Protein AF-A0A537N4F1-F1 (afdb_monomer)

pLDDT: mean 72.11, std 12.98, range [34.91, 91.75]

Radius of gyration: 27.04 Å; Cα contacts (8 Å, |Δi|>4): 114; chains: 1; bounding box: 66×44×73 Å

Nearest PDB structures (foldseek):
  4fzs-assembly1_A  TM=1.568E-01  e=1.699E+00  Homo sapiens

Foldseek 3Di:
DVVQLVVCLLVVVLLSNLVVVVVVLPDADPFDSVVLSVQLSVLSNQQSCLLPDPPHALVSVQCVSSVVSVVVSCVVSVRDQDPVNVVVVVVSRVVSSVVCVVPVNDNPSVVVVVVVVVVVVVVVVVVVVVVVVPPVHDDPVNVVVVVVVVVVVVVVVVSVVVSPVDDDDCNVVVVVLVVVVVVVVVVVVVVVVVVVVVVVVVQVCCCVPVVDHDPVVVVVVVCVPPVVNVVVVVVVVVVVVVVSVVSVPDDPPPPDPDD

Sequence (259 aa):
MLREFQYHGVKGDIGRMVNSSLSLLGPLPPTDVERIRHELEKIYADWIYAVNSRDAEWWEKSSAQAWLRFLEVARQFRIPASGEMIQFFRTSFSYDAIIMRLDKDLDIGAALQVYTRQAAKEARQRVRRGLRERRFGLTDMDYLRLEEFGDLLTQGLFQLQRNIETPIIHFKNIVGKIAYVTSLFLKLGYLAAAALGFGLIADAVASRWLGYEIDWSRNLQWATTFGWLQLAIIATILVIIRRIVIRLSLPDTRLNPER

Secondary structure (DSSP, 8-state):
-HHHHHHHHHTT-HHHHHHHHHHHT-S--SS-HHHHHHHHHHHHHHHHHHHH-SSS-HHHHSHHHHHHHHHHHHHHTTPPPPHHHHHHHHHHHHHHHHHHHH-TT--HHHHHHHHHHHHHHHHHHHHHHHHHHGGGS--HHHHHHHHHHHHHHHHHHHHHHHHHSS--S-HHHHHHHHHHHHHHHHHHHHHHHHHHHHHHHHHHHHHHHH-----HHHHHHHHHH-HHHHHHHHHHHHHHHHHHHHHHH-----PPS--

Solvent-accessible surface area (backbone atoms only — not comparable to full-atom values): 14559 Å² total; per-residue (Å²): 92,74,69,52,27,54,54,25,53,65,70,66,38,46,71,58,23,39,56,31,50,52,63,70,65,49,86,73,72,99,64,69,60,68,61,51,46,55,56,47,38,54,40,49,48,53,35,54,49,26,51,71,38,84,85,44,52,41,68,53,43,18,59,50,56,42,48,54,53,47,51,50,50,29,60,76,70,68,50,80,79,49,70,67,54,54,49,50,48,54,52,53,36,56,53,36,48,52,48,25,68,75,43,62,82,58,59,60,54,60,54,49,51,54,49,52,54,51,54,50,51,52,51,52,48,53,52,52,49,53,56,59,66,42,75,83,44,88,51,75,69,54,55,54,49,51,50,52,47,51,51,51,49,51,52,50,50,51,50,49,51,64,64,59,75,57,90,70,93,54,59,70,60,53,52,52,51,51,53,49,53,54,51,49,51,50,52,51,50,49,51,51,51,48,53,51,50,51,48,53,50,51,41,56,48,36,38,74,74,66,74,43,80,73,60,59,71,61,51,52,50,52,54,69,66,39,60,64,52,54,48,48,52,51,48,50,51,49,50,50,49,48,54,51,49,54,67,68,69,56,81,82,83,72,74,73,87,80,134

Mean predicted aligned error: 17.26 Å

Structure (mmCIF, N/CA/C/O backbone):
data_AF-A0A537N4F1-F1
#
_entry.id   AF-A0A537N4F1-F1
#
loop_
_atom_site.group_PDB
_atom_site.id
_atom_site.type_symbol
_atom_site.label_atom_id
_atom_site.label_alt_id
_atom_site.label_comp_id
_atom_site.label_asym_id
_atom_site.label_entity_id
_atom_site.label_seq_id
_atom_site.pdbx_PDB_ins_code
_atom_site.Cartn_x
_atom_site.Cartn_y
_atom_site.Cartn_z
_atom_site.occupancy
_atom_site.B_iso_or_equiv
_atom_site.auth_seq_id
_atom_site.auth_comp_id
_atom_site.auth_asym_id
_atom_site.auth_atom_id
_atom_site.pdbx_PDB_model_num
ATOM 1 N N . MET A 1 1 ? 0.442 1.530 -2.632 1.00 55.34 1 MET A N 1
ATOM 2 C CA . MET A 1 1 ? 0.488 2.004 -1.236 1.00 55.34 1 MET A CA 1
ATOM 3 C C . MET A 1 1 ? -0.816 1.751 -0.472 1.00 55.34 1 MET A C 1
ATOM 5 O O . MET A 1 1 ? -0.902 0.700 0.144 1.00 55.34 1 MET A O 1
ATOM 9 N N . LEU A 1 2 ? -1.879 2.574 -0.544 1.00 64.50 2 LEU A N 1
ATOM 10 C CA . LEU A 1 2 ? -3.098 2.326 0.271 1.00 64.50 2 LEU A CA 1
ATOM 11 C C . LEU A 1 2 ? -3.783 0.971 -0.015 1.00 64.50 2 LEU A C 1
ATOM 13 O O . LEU A 1 2 ? -4.199 0.263 0.899 1.00 64.50 2 LEU A O 1
ATOM 17 N N . ARG A 1 3 ? -3.848 0.572 -1.291 1.00 67.62 3 ARG A N 1
ATOM 18 C CA . ARG A 1 3 ? -4.369 -0.749 -1.686 1.00 67.62 3 ARG A CA 1
ATOM 19 C C . ARG A 1 3 ? -3.523 -1.910 -1.156 1.00 67.62 3 ARG A C 1
ATOM 21 O O . ARG A 1 3 ? -4.074 -2.966 -0.878 1.00 67.62 3 ARG A O 1
ATOM 28 N N . GLU A 1 4 ? -2.209 -1.726 -1.028 1.00 68.38 4 GLU A N 1
ATOM 29 C CA . GLU A 1 4 ? -1.309 -2.753 -0.480 1.00 68.38 4 GLU A CA 1
ATOM 30 C C . GLU A 1 4 ? -1.512 -2.887 1.026 1.00 68.38 4 GLU A C 1
ATOM 32 O O . GLU A 1 4 ? -1.648 -4.006 1.509 1.00 68.38 4 GLU A O 1
ATOM 37 N N . PHE A 1 5 ? -1.651 -1.767 1.743 1.00 75.00 5 PHE A N 1
ATOM 38 C CA . PHE A 1 5 ? -2.011 -1.766 3.161 1.00 75.00 5 PHE A CA 1
ATOM 39 C C . PHE A 1 5 ? -3.313 -2.543 3.414 1.00 75.00 5 PHE A C 1
ATOM 41 O O . PHE A 1 5 ? -3.335 -3.464 4.226 1.00 75.00 5 PHE A O 1
ATOM 48 N N . GLN A 1 6 ? -4.377 -2.243 2.660 1.00 73.19 6 GLN A N 1
ATOM 49 C CA . GLN A 1 6 ? -5.660 -2.949 2.777 1.00 73.19 6 GLN A CA 1
ATOM 50 C C . GLN A 1 6 ? -5.544 -4.439 2.427 1.00 73.19 6 GLN A C 1
ATOM 52 O O . GLN A 1 6 ? -6.104 -5.290 3.114 1.00 73.19 6 GLN A O 1
ATOM 57 N N . TYR A 1 7 ? -4.802 -4.768 1.368 1.00 76.69 7 TYR A N 1
ATOM 58 C CA . TYR A 1 7 ? -4.594 -6.149 0.940 1.00 76.69 7 TYR A CA 1
ATOM 59 C C . TYR A 1 7 ? -3.841 -6.980 1.986 1.00 76.69 7 TYR A C 1
ATOM 61 O O . TYR A 1 7 ? -4.219 -8.122 2.249 1.00 76.69 7 TYR A O 1
ATOM 69 N N . HIS A 1 8 ? -2.793 -6.416 2.590 1.00 79.25 8 HIS A N 1
ATOM 70 C CA . HIS A 1 8 ? -2.045 -7.072 3.660 1.00 79.25 8 HIS A CA 1
ATOM 71 C C . HIS A 1 8 ? -2.855 -7.154 4.958 1.00 79.25 8 HIS A C 1
ATOM 73 O O . HIS A 1 8 ? -2.783 -8.183 5.624 1.00 79.25 8 HIS A O 1
ATOM 79 N N . GLY A 1 9 ? -3.710 -6.161 5.233 1.00 76.50 9 GLY A N 1
ATOM 80 C CA . GLY A 1 9 ? -4.688 -6.189 6.325 1.00 76.50 9 GLY A CA 1
ATOM 81 C C . GLY A 1 9 ? -5.633 -7.375 6.265 1.00 76.50 9 GLY A C 1
ATOM 82 O O . GLY A 1 9 ? -5.703 -8.150 7.211 1.00 76.50 9 GLY A O 1
ATOM 83 N N . VAL A 1 10 ? -6.277 -7.604 5.119 1.00 75.38 10 VAL A N 1
ATOM 84 C CA . VAL A 1 10 ? -7.176 -8.763 4.947 1.00 75.38 10 VAL A CA 1
ATOM 85 C C . VAL A 1 10 ? -6.445 -10.095 5.106 1.00 75.38 10 VAL A C 1
ATOM 87 O O . VAL A 1 10 ? -7.035 -11.083 5.530 1.00 75.38 10 VAL A O 1
ATOM 90 N N . LYS A 1 11 ? -5.158 -10.146 4.752 1.00 79.62 11 LYS A N 1
ATOM 91 C CA . LYS A 1 11 ? -4.341 -11.356 4.892 1.00 79.62 11 LYS A CA 1
ATOM 92 C C . LYS A 1 11 ? -3.756 -11.554 6.290 1.00 79.62 11 LYS A C 1
ATOM 94 O O . LYS A 1 11 ? -3.151 -12.598 6.514 1.00 79.62 11 LYS A O 1
ATOM 99 N N . GLY A 1 12 ? -3.887 -10.575 7.186 1.00 78.06 12 GLY A N 1
ATOM 100 C CA . GLY A 1 12 ? -3.239 -10.590 8.497 1.00 78.06 12 GLY A CA 1
ATOM 101 C C . GLY A 1 12 ? -1.710 -10.489 8.435 1.00 78.06 12 GLY A C 1
ATOM 102 O O . GLY A 1 12 ? -1.032 -10.874 9.382 1.00 78.06 12 GLY A O 1
ATOM 103 N N . ASP A 1 13 ? -1.141 -9.991 7.331 1.00 83.19 13 ASP A N 1
ATOM 104 C CA . ASP A 1 13 ? 0.310 -9.806 7.191 1.00 83.19 13 ASP A CA 1
ATOM 105 C C . ASP A 1 13 ? 0.725 -8.455 7.789 1.00 83.19 13 ASP A C 1
ATOM 107 O O . ASP A 1 13 ? 0.942 -7.465 7.082 1.00 83.19 13 ASP A O 1
ATOM 111 N N . ILE A 1 14 ? 0.788 -8.422 9.121 1.00 83.50 14 ILE A N 1
ATOM 112 C CA . ILE A 1 14 ? 1.014 -7.210 9.916 1.00 83.50 14 ILE A CA 1
ATOM 113 C C . ILE A 1 14 ? 2.346 -6.546 9.540 1.00 83.50 14 ILE A C 1
ATOM 115 O O . ILE A 1 14 ? 2.391 -5.338 9.313 1.00 83.50 14 ILE A O 1
ATOM 119 N N . GLY A 1 15 ? 3.424 -7.318 9.372 1.00 77.19 15 GLY A N 1
ATOM 120 C CA . GLY A 1 15 ? 4.736 -6.772 9.013 1.00 77.19 15 GLY A CA 1
ATOM 121 C C . GLY A 1 15 ? 4.721 -6.017 7.679 1.00 77.19 15 GLY A C 1
ATOM 122 O O . GLY A 1 15 ? 5.288 -4.926 7.559 1.00 77.19 15 GLY A O 1
ATOM 123 N N . ARG A 1 16 ? 4.020 -6.544 6.665 1.00 78.19 16 ARG A N 1
ATOM 124 C CA . ARG A 1 16 ? 3.867 -5.838 5.381 1.00 78.19 16 ARG A CA 1
ATOM 125 C C . ARG A 1 16 ? 2.900 -4.663 5.454 1.00 78.19 16 ARG A C 1
ATOM 127 O O . ARG A 1 16 ? 3.099 -3.697 4.712 1.00 78.19 16 ARG A O 1
ATOM 134 N N . MET A 1 17 ? 1.906 -4.697 6.341 1.00 79.50 17 MET A N 1
ATOM 135 C CA . MET A 1 17 ? 1.072 -3.524 6.618 1.00 79.50 17 MET A CA 1
ATOM 136 C C . MET A 1 17 ? 1.902 -2.382 7.193 1.00 79.50 17 MET A C 1
ATOM 138 O O . MET A 1 17 ? 1.798 -1.272 6.679 1.00 79.50 17 MET A O 1
ATOM 142 N N . VAL A 1 18 ? 2.763 -2.656 8.180 1.00 81.94 18 VAL A N 1
ATOM 143 C CA . VAL A 1 18 ? 3.629 -1.636 8.790 1.00 81.94 18 VAL A CA 1
ATOM 144 C C . VAL A 1 18 ? 4.582 -1.034 7.761 1.00 81.94 18 VAL A C 1
ATOM 146 O O . VAL A 1 18 ? 4.717 0.181 7.660 1.00 81.94 18 VAL A O 1
ATOM 149 N N . ASN A 1 19 ? 5.215 -1.860 6.930 1.00 76.06 19 ASN A N 1
ATOM 150 C CA . ASN A 1 19 ? 6.093 -1.339 5.879 1.00 76.06 19 ASN A CA 1
ATOM 151 C C . ASN A 1 19 ? 5.319 -0.471 4.869 1.00 76.06 19 ASN A C 1
ATOM 153 O O . ASN A 1 19 ? 5.806 0.574 4.437 1.00 76.06 19 ASN A O 1
ATOM 157 N N . SER A 1 20 ? 4.087 -0.870 4.535 1.00 75.56 20 SER A N 1
ATOM 158 C CA . SER A 1 20 ? 3.210 -0.094 3.652 1.00 75.56 20 SER A CA 1
ATOM 159 C C . SER A 1 20 ? 2.764 1.219 4.303 1.00 75.56 20 SER A C 1
ATOM 161 O O . SER A 1 20 ? 2.718 2.244 3.627 1.00 75.56 20 SER A O 1
ATOM 163 N N . SER A 1 21 ? 2.472 1.233 5.604 1.00 74.56 21 SER A N 1
ATOM 164 C CA . SER A 1 21 ? 2.082 2.449 6.319 1.00 74.56 21 SER A CA 1
ATOM 165 C C . SER A 1 21 ? 3.252 3.409 6.495 1.00 74.56 21 SER A C 1
ATOM 167 O O . SER A 1 21 ? 3.075 4.600 6.279 1.00 74.56 21 SER A O 1
ATOM 169 N N . LEU A 1 22 ? 4.461 2.919 6.786 1.00 73.56 22 LEU A N 1
ATOM 170 C CA . LEU A 1 22 ? 5.663 3.758 6.839 1.00 73.56 22 LEU A CA 1
ATOM 171 C C . LEU A 1 22 ? 5.935 4.428 5.486 1.00 73.56 22 LEU A C 1
ATOM 173 O O . LEU A 1 22 ? 6.296 5.598 5.451 1.00 73.56 22 LEU A O 1
ATOM 177 N N . SER A 1 23 ? 5.672 3.732 4.373 1.00 68.69 23 SER A N 1
ATOM 178 C CA . SER A 1 23 ? 5.768 4.339 3.037 1.00 68.69 23 SER A CA 1
ATOM 179 C C . SER A 1 23 ? 4.716 5.432 2.779 1.00 68.69 23 SER A C 1
ATOM 181 O O . SER A 1 23 ? 4.981 6.359 2.018 1.00 68.69 23 SER A O 1
ATOM 183 N N . LEU A 1 24 ? 3.548 5.364 3.438 1.00 66.00 24 LEU A N 1
ATOM 184 C CA . LEU A 1 24 ? 2.495 6.387 3.348 1.00 66.00 24 LEU A CA 1
ATOM 185 C C . LEU A 1 24 ? 2.832 7.663 4.131 1.00 66.00 24 LEU A C 1
ATOM 187 O O . LEU A 1 24 ? 2.324 8.725 3.784 1.00 66.00 24 LEU A O 1
ATOM 191 N N . LEU A 1 25 ? 3.681 7.578 5.160 1.00 65.50 25 LEU A N 1
ATOM 192 C CA . LEU A 1 25 ? 4.086 8.731 5.979 1.00 65.50 25 LEU A CA 1
ATOM 193 C C . LEU A 1 25 ? 5.093 9.650 5.281 1.00 65.50 25 LEU A C 1
ATOM 195 O O . LEU A 1 25 ? 5.443 10.700 5.817 1.00 65.50 25 LEU A O 1
ATOM 199 N N . GLY A 1 26 ? 5.536 9.280 4.078 1.00 62.53 26 GLY A N 1
ATOM 200 C CA . GLY A 1 26 ? 6.573 10.008 3.368 1.00 62.53 26 GLY A CA 1
ATOM 201 C C . GLY A 1 26 ? 7.933 9.879 4.065 1.00 62.53 26 GLY A C 1
ATOM 202 O O . GLY A 1 26 ? 8.162 8.939 4.829 1.00 62.53 26 GLY A O 1
ATOM 203 N N . PRO A 1 27 ? 8.884 10.779 3.772 1.00 63.00 27 PRO A N 1
ATOM 204 C CA . PRO A 1 27 ? 10.212 10.717 4.359 1.00 63.00 27 PRO A CA 1
ATOM 205 C C . PRO A 1 27 ? 10.146 10.980 5.865 1.00 63.00 27 PRO A C 1
ATOM 207 O O . PRO A 1 27 ? 9.816 12.078 6.312 1.00 63.00 27 PRO A O 1
ATOM 210 N N . LEU A 1 28 ? 10.463 9.949 6.645 1.00 64.88 28 LEU A N 1
ATOM 211 C CA . LEU A 1 28 ? 10.530 10.052 8.096 1.00 64.88 28 LEU A CA 1
ATOM 212 C C . LEU A 1 28 ? 11.718 10.942 8.496 1.00 64.88 28 LEU A C 1
ATOM 214 O O . LEU A 1 28 ? 12.783 10.848 7.876 1.00 64.88 28 LEU A O 1
ATOM 218 N N . PRO A 1 29 ? 11.576 11.784 9.536 1.00 64.50 29 PRO A N 1
ATOM 219 C CA . PRO A 1 29 ? 12.722 12.472 10.117 1.00 64.50 29 PRO A CA 1
ATOM 220 C C . PRO A 1 29 ? 13.772 11.446 10.584 1.00 64.50 29 PRO A C 1
ATOM 222 O O . PRO A 1 29 ? 13.416 10.297 10.859 1.00 64.50 29 PRO A O 1
ATOM 225 N N . PRO A 1 30 ? 15.061 11.825 10.698 1.00 62.75 30 PRO A N 1
ATOM 226 C CA . PRO A 1 30 ? 16.097 10.947 11.238 1.00 62.75 30 PRO A CA 1
ATOM 227 C C . PRO A 1 30 ? 15.722 10.560 12.673 1.00 62.75 30 PRO A C 1
ATOM 229 O O . PRO A 1 30 ? 15.840 11.339 13.615 1.00 62.75 30 PRO A O 1
ATOM 232 N N . THR A 1 31 ? 15.139 9.379 12.820 1.00 69.81 31 THR A N 1
ATOM 233 C CA . THR A 1 31 ? 14.496 8.872 14.033 1.00 69.81 31 THR A CA 1
ATOM 234 C C . THR A 1 31 ? 14.581 7.351 13.996 1.00 69.81 31 THR A C 1
ATOM 236 O O . THR A 1 31 ? 14.819 6.760 12.943 1.00 69.81 31 THR A O 1
ATOM 239 N N . ASP A 1 32 ? 14.430 6.706 15.148 1.00 76.88 32 ASP A N 1
ATOM 240 C CA . ASP A 1 32 ? 14.462 5.252 15.266 1.00 76.88 32 ASP A CA 1
ATOM 241 C C . ASP A 1 32 ? 13.252 4.607 14.559 1.00 76.88 32 ASP A C 1
ATOM 243 O O . ASP A 1 32 ? 12.185 4.404 15.143 1.00 76.88 32 ASP A O 1
ATOM 247 N N . VAL A 1 33 ? 13.425 4.318 13.265 1.00 77.44 33 VAL A N 1
ATOM 248 C CA . VAL A 1 33 ? 12.413 3.691 12.402 1.00 77.44 33 VAL A CA 1
ATOM 249 C C . VAL A 1 33 ? 12.021 2.314 12.928 1.00 77.44 33 VAL A C 1
ATOM 251 O O . VAL A 1 33 ? 10.865 1.921 12.796 1.00 77.44 33 VAL A O 1
ATOM 254 N N . GLU A 1 34 ? 12.952 1.591 13.548 1.00 78.38 34 GLU A N 1
ATOM 255 C CA . GLU A 1 34 ? 12.699 0.254 14.079 1.00 78.38 34 GLU A CA 1
ATOM 256 C C . GLU A 1 34 ? 11.758 0.317 15.282 1.00 78.38 34 GLU A C 1
ATOM 258 O O . GLU A 1 34 ? 10.789 -0.438 15.373 1.00 78.38 34 GLU A O 1
ATOM 263 N N . ARG A 1 35 ? 11.969 1.297 16.161 1.00 80.75 35 ARG A N 1
ATOM 264 C CA . ARG A 1 35 ? 11.062 1.539 17.281 1.00 80.75 35 ARG A CA 1
ATOM 265 C C . ARG A 1 35 ? 9.672 1.977 16.820 1.00 80.75 35 ARG A C 1
ATOM 267 O O . ARG A 1 35 ? 8.684 1.490 17.361 1.00 80.75 35 ARG A O 1
ATOM 274 N N . ILE A 1 36 ? 9.579 2.840 15.804 1.00 83.25 36 ILE A N 1
ATOM 275 C CA . ILE A 1 36 ? 8.286 3.210 15.199 1.00 83.25 36 ILE A CA 1
ATOM 276 C C . ILE A 1 36 ? 7.604 1.965 14.624 1.00 83.25 36 ILE A C 1
ATOM 278 O O . ILE A 1 36 ? 6.419 1.746 14.866 1.00 83.25 36 ILE A O 1
ATOM 282 N N . ARG A 1 37 ? 8.350 1.128 13.892 1.00 83.56 37 ARG A N 1
ATOM 283 C CA . ARG A 1 37 ? 7.844 -0.115 13.300 1.00 83.56 37 ARG A CA 1
ATOM 284 C C . ARG A 1 37 ? 7.233 -1.023 14.361 1.00 83.56 37 ARG A C 1
ATOM 286 O O . ARG A 1 37 ? 6.121 -1.501 14.168 1.00 83.56 37 ARG A O 1
ATOM 293 N N . HIS A 1 38 ? 7.927 -1.206 15.480 1.00 87.31 38 HIS A N 1
ATOM 294 C CA . HIS A 1 38 ? 7.463 -2.049 16.575 1.00 87.31 38 HIS A CA 1
ATOM 295 C C . HIS A 1 38 ? 6.187 -1.512 17.246 1.00 87.31 38 HIS A C 1
ATOM 297 O O . HIS A 1 38 ? 5.285 -2.283 17.568 1.00 87.31 38 HIS A O 1
ATOM 303 N N . GLU A 1 39 ? 6.064 -0.194 17.427 1.00 88.62 39 GLU A N 1
ATOM 304 C CA . GLU A 1 39 ? 4.833 0.397 17.968 1.00 88.62 39 GLU A CA 1
ATOM 305 C C . GLU A 1 39 ? 3.655 0.280 16.989 1.00 88.62 39 GLU A C 1
ATOM 307 O O . GLU A 1 39 ? 2.543 -0.063 17.393 1.00 88.62 39 GLU A O 1
ATOM 312 N N . LEU A 1 40 ? 3.893 0.479 15.689 1.00 87.31 40 LEU A N 1
ATOM 313 C CA . LEU A 1 40 ? 2.870 0.280 14.657 1.00 87.31 40 LEU A CA 1
ATOM 314 C C . LEU A 1 40 ? 2.435 -1.184 14.536 1.00 87.31 40 LEU A C 1
ATOM 316 O O . LEU A 1 40 ? 1.257 -1.455 14.312 1.00 87.31 40 LEU A O 1
ATOM 320 N N . GLU A 1 41 ? 3.362 -2.125 14.704 1.00 90.25 41 GLU A N 1
ATOM 321 C CA . GLU A 1 41 ? 3.072 -3.557 14.684 1.00 90.25 41 GLU A CA 1
ATOM 322 C C . GLU A 1 41 ? 2.075 -3.939 15.780 1.00 90.25 41 GLU A C 1
ATOM 324 O O . GLU A 1 41 ? 1.089 -4.608 15.483 1.00 90.25 41 GLU A O 1
ATOM 329 N N . LYS A 1 42 ? 2.258 -3.436 17.009 1.00 91.75 42 LYS A N 1
ATOM 330 C CA . LYS A 1 42 ? 1.299 -3.641 18.111 1.00 91.75 42 LYS A CA 1
ATOM 331 C C . LYS A 1 42 ? -0.083 -3.099 17.758 1.00 91.75 42 LYS A C 1
ATOM 333 O O . LYS A 1 42 ? -1.082 -3.786 17.930 1.00 91.75 42 LYS A O 1
ATOM 338 N N . ILE A 1 43 ? -0.137 -1.875 17.231 1.00 90.88 43 ILE A N 1
ATOM 339 C CA . ILE A 1 43 ? -1.396 -1.214 16.869 1.00 90.88 43 ILE A CA 1
ATOM 340 C C . ILE A 1 43 ? -2.158 -2.028 15.819 1.00 90.88 43 ILE A C 1
ATOM 342 O O . ILE A 1 43 ? -3.355 -2.272 15.972 1.00 90.88 43 ILE A O 1
ATOM 346 N N . TYR A 1 44 ? -1.479 -2.451 14.751 1.00 88.81 44 TYR A N 1
ATOM 347 C CA . TYR A 1 44 ? -2.120 -3.211 13.681 1.00 88.81 44 TYR A CA 1
ATOM 348 C C . TYR A 1 44 ? -2.433 -4.650 14.084 1.00 88.81 44 TYR A C 1
ATOM 350 O O . TYR A 1 44 ? -3.457 -5.165 13.645 1.00 88.81 44 TYR A O 1
ATOM 358 N N . ALA A 1 45 ? -1.615 -5.284 14.927 1.00 89.62 45 ALA A N 1
ATOM 359 C CA . ALA A 1 45 ? -1.919 -6.599 15.483 1.00 89.62 45 ALA A CA 1
ATOM 360 C C . ALA A 1 45 ? -3.225 -6.570 16.286 1.00 89.62 45 ALA A C 1
ATOM 362 O O . ALA A 1 45 ? -4.133 -7.351 16.003 1.00 89.62 45 ALA A O 1
ATOM 363 N N . ASP A 1 46 ? -3.345 -5.617 17.213 1.00 90.31 46 ASP A N 1
ATOM 364 C CA . ASP A 1 46 ? -4.536 -5.455 18.049 1.00 90.31 46 ASP A CA 1
ATOM 365 C C . ASP A 1 46 ? -5.772 -5.145 17.196 1.00 90.31 46 ASP A C 1
ATOM 367 O O . ASP A 1 46 ? -6.838 -5.725 17.396 1.00 90.31 46 ASP A O 1
ATOM 371 N N . TRP A 1 47 ? -5.625 -4.276 16.191 1.00 87.94 47 TRP A N 1
ATOM 372 C CA . TRP A 1 47 ? -6.723 -3.925 15.293 1.00 87.94 47 TRP A CA 1
ATOM 373 C C . TRP A 1 47 ? -7.194 -5.108 14.439 1.00 87.94 47 TRP A C 1
ATOM 375 O O . TRP A 1 47 ? -8.392 -5.375 14.364 1.00 87.94 47 TRP A O 1
ATOM 385 N N . ILE A 1 48 ? -6.273 -5.854 13.821 1.00 87.88 48 ILE A N 1
ATOM 386 C CA . ILE A 1 48 ? -6.618 -7.041 13.026 1.00 87.88 48 ILE A CA 1
ATOM 387 C C . ILE A 1 48 ? -7.252 -8.119 13.906 1.00 87.88 48 ILE A C 1
ATOM 389 O O . ILE A 1 48 ? -8.187 -8.793 13.468 1.00 87.88 48 ILE A O 1
ATOM 393 N N . TYR A 1 49 ? -6.783 -8.278 15.143 1.00 89.06 49 TYR A N 1
ATOM 394 C CA . TYR A 1 49 ? -7.399 -9.197 16.091 1.00 89.06 49 TYR A CA 1
ATOM 395 C C . TYR A 1 49 ? -8.834 -8.774 16.436 1.00 89.06 49 TYR A C 1
ATOM 397 O O . TYR A 1 49 ? -9.749 -9.592 16.342 1.00 89.06 49 TYR A O 1
ATOM 405 N N . ALA A 1 50 ? -9.054 -7.494 16.750 1.00 88.69 50 ALA A N 1
ATOM 406 C CA . ALA A 1 50 ? -10.376 -6.963 17.076 1.00 88.69 50 ALA A CA 1
ATOM 407 C C . ALA A 1 50 ? -11.363 -7.109 15.907 1.00 88.69 50 ALA A C 1
ATOM 409 O O . ALA A 1 50 ? -12.461 -7.627 16.093 1.00 88.69 50 ALA A O 1
ATOM 410 N N . VAL A 1 51 ? -10.953 -6.739 14.689 1.00 84.25 51 VAL A N 1
ATOM 411 C CA . VAL A 1 51 ? -11.787 -6.838 13.477 1.00 84.25 51 VAL A CA 1
ATOM 412 C C . VAL A 1 51 ? -12.245 -8.273 13.198 1.00 84.25 51 VAL A C 1
ATOM 414 O O . VAL A 1 51 ? -13.373 -8.476 12.756 1.00 84.25 51 VAL A O 1
ATOM 417 N N . ASN A 1 52 ? -11.395 -9.268 13.465 1.00 85.00 52 ASN A N 1
ATOM 418 C CA . ASN A 1 52 ? -11.719 -10.679 13.232 1.00 85.00 52 ASN A CA 1
ATOM 419 C C . ASN A 1 52 ? -12.437 -11.352 14.413 1.00 85.00 52 ASN A C 1
ATOM 421 O O . ASN A 1 52 ? -12.999 -12.437 14.252 1.00 85.00 52 ASN A O 1
ATOM 425 N N . SER A 1 53 ? -12.417 -10.745 15.600 1.00 86.62 53 SER A N 1
ATOM 426 C CA . SER A 1 53 ? -13.086 -11.279 16.783 1.00 86.62 53 SER A CA 1
ATOM 427 C C . SER A 1 53 ? -14.597 -11.073 16.690 1.00 86.62 53 SER A C 1
ATOM 429 O O . SER A 1 53 ? -15.069 -9.988 16.364 1.00 86.62 53 SER A O 1
ATOM 431 N N . ARG A 1 54 ? -15.394 -12.098 17.008 1.00 83.69 54 ARG A N 1
ATOM 432 C CA . ARG A 1 54 ? -16.860 -11.954 17.108 1.00 83.69 54 ARG A CA 1
ATOM 433 C C . ARG A 1 54 ? -17.291 -11.263 18.398 1.00 83.69 54 ARG A C 1
ATOM 435 O O . ARG A 1 54 ? -18.306 -10.580 18.403 1.00 83.69 54 ARG A O 1
ATOM 442 N N . ASP A 1 55 ? -16.484 -11.402 19.443 1.00 88.56 55 ASP A N 1
ATOM 443 C CA . ASP A 1 55 ? -16.786 -10.893 20.780 1.00 88.56 55 ASP A CA 1
ATOM 444 C C . ASP A 1 55 ? -16.301 -9.452 20.987 1.00 88.56 55 ASP A C 1
ATOM 446 O O . ASP A 1 55 ? -16.634 -8.834 21.994 1.00 88.56 55 ASP A O 1
ATOM 450 N N . ALA A 1 56 ? -15.513 -8.913 20.049 1.00 87.69 56 ALA A N 1
ATOM 451 C CA . ALA A 1 56 ? -15.048 -7.533 20.114 1.00 87.69 56 ALA A CA 1
ATOM 452 C C . ALA A 1 56 ? -16.203 -6.547 19.914 1.00 87.69 56 ALA A C 1
ATOM 454 O O . ALA A 1 56 ? -17.075 -6.727 19.055 1.00 87.69 56 ALA A O 1
ATOM 455 N N . GLU A 1 57 ? -16.166 -5.466 20.682 1.00 89.81 57 GLU A N 1
ATOM 456 C CA . GLU A 1 57 ? -17.172 -4.416 20.603 1.00 89.81 57 GLU A 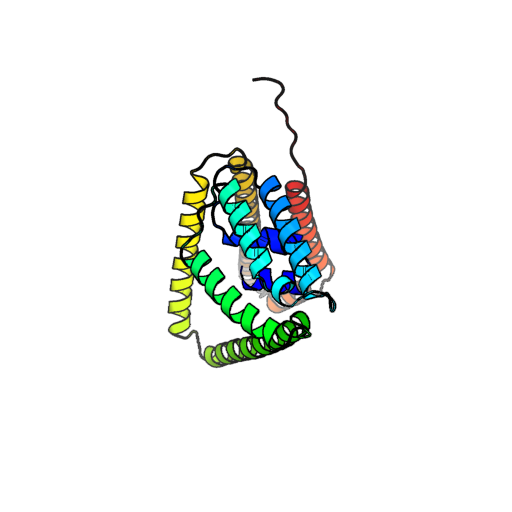CA 1
ATOM 457 C C . GLU A 1 57 ? -17.009 -3.580 19.327 1.00 89.81 57 GLU A C 1
ATOM 459 O O . GLU A 1 57 ? -15.922 -3.459 18.754 1.00 89.81 57 GLU A O 1
ATOM 464 N N . TRP A 1 58 ? -18.097 -2.963 18.859 1.00 86.50 58 TRP A N 1
ATOM 465 C CA . TRP A 1 58 ? -18.104 -2.264 17.564 1.00 86.50 58 TRP A CA 1
ATOM 466 C C . TRP A 1 58 ? -17.053 -1.141 17.474 1.00 86.50 58 TRP A C 1
ATOM 468 O O . TRP A 1 58 ? -16.508 -0.883 16.399 1.00 86.50 58 TRP A O 1
ATOM 478 N N . TRP A 1 59 ? -16.734 -0.482 18.596 1.00 85.56 59 TRP A N 1
ATOM 479 C CA . TRP A 1 59 ? -15.712 0.571 18.656 1.00 85.56 59 TRP A CA 1
ATOM 480 C C . TRP A 1 59 ? -14.279 0.027 18.634 1.00 85.56 59 TRP A C 1
ATOM 482 O O . TRP A 1 59 ? -13.364 0.763 18.271 1.00 85.56 59 TRP A O 1
ATOM 492 N N . GLU A 1 60 ? -14.071 -1.236 19.014 1.00 86.75 60 GLU A N 1
ATOM 493 C CA . GLU A 1 60 ? -12.770 -1.916 18.951 1.00 86.75 60 GLU A CA 1
ATOM 494 C C . GLU A 1 60 ? -12.476 -2.395 17.528 1.00 86.75 60 GLU A C 1
ATOM 496 O O . GLU A 1 60 ? -11.331 -2.367 17.082 1.00 86.75 60 GLU A O 1
ATOM 501 N N . LYS A 1 61 ? -13.528 -2.777 16.793 1.00 87.00 61 LYS A N 1
ATOM 502 C CA . LYS A 1 61 ? -13.455 -3.139 15.370 1.00 87.00 61 LYS A CA 1
ATOM 503 C C . LYS A 1 61 ? -13.236 -1.936 14.451 1.00 87.00 61 LYS A C 1
ATOM 505 O O . LYS A 1 61 ? -12.655 -2.072 13.373 1.00 87.00 61 LYS A O 1
ATOM 510 N N . SER A 1 62 ? -13.696 -0.752 14.855 1.00 86.06 62 SER A N 1
ATOM 511 C CA . SER A 1 62 ? -13.443 0.491 14.117 1.00 86.06 62 SER A CA 1
ATOM 512 C C . SER A 1 62 ? -11.943 0.810 14.073 1.00 86.06 62 SER A C 1
ATOM 514 O O . SER A 1 62 ? -11.201 0.577 15.028 1.00 86.06 62 SER A O 1
ATOM 516 N N . SER A 1 63 ? -11.479 1.415 12.974 1.00 84.25 63 SER A N 1
ATOM 517 C CA . SER A 1 63 ? -10.101 1.906 12.874 1.00 84.25 63 SER A CA 1
ATOM 518 C C . SER A 1 63 ? -9.820 3.090 13.807 1.00 84.25 63 SER A C 1
ATOM 520 O O . SER A 1 63 ? -8.662 3.478 13.948 1.00 84.25 63 SER A O 1
ATOM 522 N N . ALA A 1 64 ? -10.834 3.636 14.495 1.00 82.94 64 ALA A N 1
ATOM 523 C CA . ALA A 1 64 ? -10.702 4.715 15.476 1.00 82.94 64 ALA A CA 1
ATOM 524 C C . ALA A 1 64 ? -9.570 4.471 16.480 1.00 82.94 64 ALA A C 1
ATOM 526 O O . ALA A 1 64 ? -8.696 5.319 16.654 1.00 82.94 64 ALA A O 1
ATOM 527 N N . GLN A 1 65 ? -9.574 3.295 17.112 1.00 84.12 65 GLN A N 1
ATOM 528 C CA . GLN A 1 65 ? -8.589 2.921 18.127 1.00 84.12 65 GLN A CA 1
ATOM 529 C C . GLN A 1 65 ? -7.185 2.826 17.527 1.00 84.12 65 GLN A C 1
ATOM 531 O O . GLN A 1 65 ? -6.222 3.351 18.091 1.00 84.12 65 GLN A O 1
ATOM 536 N N . ALA A 1 66 ? -7.076 2.219 16.342 1.00 86.06 66 ALA A N 1
ATOM 537 C CA . ALA A 1 66 ? -5.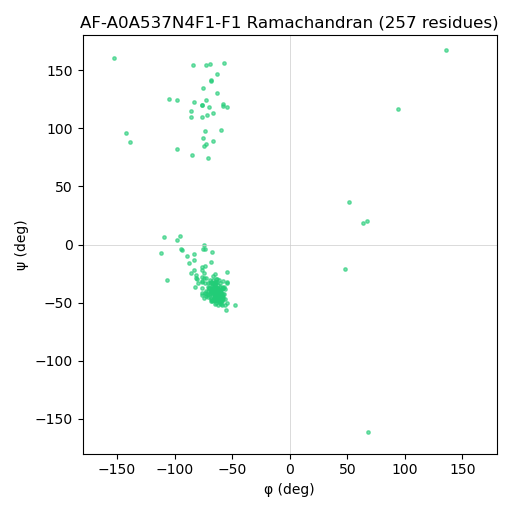811 2.115 15.628 1.00 86.06 66 ALA A CA 1
ATOM 538 C C . ALA A 1 66 ? -5.244 3.502 15.291 1.00 86.06 66 ALA A C 1
ATOM 540 O O . ALA A 1 66 ? -4.052 3.755 15.461 1.00 86.06 66 ALA A O 1
ATOM 541 N N . TRP A 1 67 ? -6.103 4.429 14.873 1.00 83.88 67 TRP A N 1
ATOM 542 C CA . TRP A 1 67 ? -5.702 5.784 14.523 1.00 83.88 67 TRP A CA 1
ATOM 543 C C . TRP A 1 67 ? -5.342 6.660 15.715 1.00 83.88 67 TRP A C 1
ATOM 545 O O . TRP A 1 67 ? -4.377 7.414 15.630 1.00 83.88 67 TRP A O 1
ATOM 555 N N . LEU A 1 68 ? -6.076 6.573 16.824 1.00 86.19 68 LEU A N 1
ATOM 556 C CA . LEU A 1 68 ? -5.738 7.318 18.039 1.00 86.19 68 LEU A CA 1
ATOM 557 C C . LEU A 1 68 ? -4.342 6.931 18.532 1.00 86.19 68 LEU A C 1
ATOM 559 O O . LEU A 1 68 ? -3.495 7.801 18.735 1.00 86.19 68 LEU A O 1
ATOM 563 N N . ARG A 1 69 ? -4.061 5.626 18.596 1.00 88.81 69 ARG A N 1
ATOM 564 C CA . ARG A 1 69 ? -2.732 5.112 18.954 1.00 88.81 69 ARG A CA 1
ATOM 565 C C . ARG A 1 69 ? -1.676 5.485 17.917 1.00 88.81 69 ARG A C 1
ATOM 567 O O . ARG A 1 69 ? -0.553 5.831 18.273 1.00 88.81 69 ARG A O 1
ATOM 574 N N . PHE A 1 70 ? -2.031 5.488 16.633 1.00 84.94 70 PHE A N 1
ATOM 575 C CA . PHE A 1 70 ? -1.143 5.977 15.582 1.00 84.94 70 PHE A CA 1
ATOM 576 C C . PHE A 1 70 ? -0.756 7.449 15.809 1.00 84.94 70 PHE A C 1
ATOM 578 O O . PHE A 1 70 ? 0.416 7.801 15.690 1.00 84.94 70 PHE A O 1
ATOM 585 N N . LEU A 1 71 ? -1.712 8.316 16.159 1.00 83.69 71 LEU A N 1
ATOM 586 C CA . LEU A 1 71 ? -1.452 9.732 16.437 1.00 83.69 71 LEU A CA 1
ATOM 587 C C . LEU A 1 71 ? -0.595 9.927 17.694 1.00 83.69 71 LEU A C 1
ATOM 589 O O . LEU A 1 71 ? 0.223 10.846 17.736 1.00 83.69 71 LEU A O 1
ATOM 593 N N . GLU A 1 72 ? -0.728 9.059 18.698 1.00 87.81 72 GLU A N 1
ATOM 594 C CA . GLU A 1 72 ? 0.156 9.050 19.869 1.00 87.81 72 GLU A CA 1
ATOM 595 C C . GLU A 1 72 ? 1.601 8.725 19.488 1.00 87.81 72 GLU A C 1
ATOM 597 O O . GLU A 1 72 ? 2.512 9.453 19.893 1.00 87.81 72 GLU A O 1
ATOM 602 N N . VAL A 1 73 ? 1.803 7.701 18.652 1.00 86.81 73 VAL A N 1
ATOM 603 C CA . VAL A 1 73 ? 3.115 7.352 18.086 1.00 86.81 73 VAL A CA 1
ATOM 604 C C . VAL A 1 73 ? 3.646 8.517 17.250 1.00 86.81 73 VAL A C 1
ATOM 606 O O . VAL A 1 73 ? 4.764 8.980 17.468 1.00 86.81 73 VAL A O 1
ATOM 609 N N . ALA A 1 74 ? 2.835 9.077 16.352 1.00 84.06 74 ALA A N 1
ATOM 610 C CA . ALA A 1 74 ? 3.230 10.225 15.541 1.00 84.06 74 ALA A CA 1
ATOM 611 C C . ALA A 1 74 ? 3.665 11.414 16.413 1.00 84.06 74 ALA A C 1
ATOM 613 O O . ALA A 1 74 ? 4.705 12.019 16.157 1.00 84.06 74 ALA A O 1
ATOM 614 N N . ARG A 1 75 ? 2.943 11.701 17.503 1.00 84.50 75 ARG A N 1
ATOM 615 C CA . ARG A 1 75 ? 3.313 12.740 18.473 1.00 84.50 75 ARG A CA 1
ATOM 616 C C . ARG A 1 75 ? 4.619 12.412 19.202 1.00 84.50 75 ARG A C 1
ATOM 618 O O . ARG A 1 75 ? 5.466 13.293 19.334 1.00 84.50 75 ARG A O 1
ATOM 625 N N . GLN A 1 76 ? 4.799 11.171 19.659 1.00 86.56 76 GLN A N 1
ATOM 626 C CA . GLN A 1 76 ? 6.003 10.718 20.366 1.00 86.56 76 GLN A CA 1
ATOM 627 C C . GLN A 1 76 ? 7.262 10.867 19.505 1.00 86.56 76 GLN A C 1
ATOM 629 O O . GLN A 1 76 ? 8.297 11.322 19.991 1.00 86.56 76 GLN A O 1
ATOM 634 N N . PHE A 1 77 ? 7.156 10.525 18.222 1.00 83.94 77 PHE A N 1
ATOM 635 C CA . PHE A 1 77 ? 8.257 10.576 17.263 1.00 83.94 77 PHE A CA 1
ATOM 636 C C . PHE A 1 77 ? 8.300 11.877 16.449 1.00 83.94 77 PHE A C 1
ATOM 638 O O . PHE A 1 77 ? 9.105 11.997 15.530 1.00 83.94 77 PHE A O 1
ATOM 645 N N . ARG A 1 78 ? 7.461 12.868 16.794 1.00 81.31 78 ARG A N 1
ATOM 646 C CA . ARG A 1 78 ? 7.354 14.171 16.111 1.00 81.31 78 ARG A CA 1
ATOM 647 C C . ARG A 1 78 ? 7.164 14.042 14.592 1.00 81.31 78 ARG A C 1
ATOM 649 O O . ARG A 1 78 ? 7.685 14.849 13.826 1.00 81.31 78 ARG A O 1
ATOM 656 N N . ILE A 1 79 ? 6.414 13.029 14.164 1.00 79.31 79 ILE A N 1
ATOM 657 C CA . ILE A 1 79 ? 6.062 12.809 12.763 1.00 79.31 79 ILE A CA 1
ATOM 658 C C . ILE A 1 79 ? 4.968 13.821 12.393 1.00 79.31 79 ILE A C 1
ATOM 660 O O . ILE A 1 79 ? 3.899 13.809 13.013 1.00 79.31 79 ILE A O 1
ATOM 664 N N . PRO A 1 80 ? 5.197 14.705 11.408 1.00 70.19 80 PRO A N 1
ATOM 665 C CA . PRO A 1 80 ? 4.176 15.643 10.967 1.00 70.19 80 PRO A CA 1
ATOM 666 C C . PRO A 1 80 ? 3.057 14.891 10.236 1.00 70.19 80 PRO A C 1
ATOM 668 O O . PRO A 1 80 ? 3.283 14.276 9.197 1.00 70.19 80 PRO A O 1
ATOM 671 N N . ALA A 1 81 ? 1.834 14.952 10.766 1.00 70.06 81 ALA A N 1
ATOM 672 C CA . ALA A 1 81 ? 0.657 14.450 10.066 1.00 70.06 81 ALA A CA 1
ATOM 673 C C . ALA A 1 81 ? 0.258 15.444 8.965 1.00 70.06 81 ALA A C 1
ATOM 675 O O . ALA A 1 81 ? -0.041 16.606 9.248 1.00 70.06 81 ALA A O 1
ATOM 676 N N . SER A 1 82 ? 0.257 15.004 7.706 1.00 73.12 82 SER A N 1
ATOM 677 C CA . SER A 1 82 ? -0.189 15.842 6.590 1.00 73.12 82 SER A CA 1
ATOM 678 C C . SER A 1 82 ? -1.704 16.091 6.652 1.00 73.12 82 SER A C 1
ATOM 680 O O . SER A 1 82 ? -2.463 15.290 7.201 1.00 73.12 82 SER A O 1
ATOM 682 N N . GLY A 1 83 ? -2.176 17.191 6.054 1.00 74.69 83 GLY A N 1
ATOM 683 C CA . GLY A 1 83 ? -3.615 17.476 5.965 1.00 74.69 83 GLY A CA 1
ATOM 684 C C . GLY A 1 83 ? -4.395 16.369 5.244 1.00 74.69 83 GLY A C 1
ATOM 685 O O . GLY A 1 83 ? -5.483 15.996 5.678 1.00 74.69 83 GLY A O 1
ATOM 686 N N . GLU A 1 84 ? -3.798 15.776 4.208 1.00 72.81 84 GLU A N 1
ATOM 687 C CA . GLU A 1 84 ? -4.346 14.618 3.492 1.00 72.81 84 GLU A CA 1
ATOM 688 C C . GLU A 1 84 ? -4.511 13.404 4.409 1.00 72.81 84 GLU A C 1
ATOM 690 O O . GLU A 1 84 ? -5.534 12.721 4.362 1.00 72.81 84 GLU A O 1
ATOM 695 N N . MET A 1 85 ? -3.539 13.159 5.292 1.00 71.62 85 MET A N 1
ATOM 696 C CA . MET A 1 85 ? -3.606 12.077 6.267 1.00 71.62 85 MET A CA 1
ATOM 697 C C . MET A 1 85 ? -4.732 12.299 7.281 1.00 71.62 85 MET A C 1
ATOM 699 O O . MET A 1 85 ? -5.480 11.370 7.581 1.00 71.62 85 MET A O 1
ATOM 703 N N . ILE A 1 86 ? -4.895 13.529 7.774 1.00 79.19 86 ILE A N 1
ATOM 704 C CA . ILE A 1 86 ? -5.981 13.888 8.698 1.00 79.19 86 ILE A CA 1
ATOM 705 C C . ILE A 1 86 ? -7.345 13.749 8.010 1.00 79.19 86 ILE A C 1
ATOM 707 O O . ILE A 1 86 ? -8.298 13.247 8.609 1.00 79.19 86 ILE A O 1
ATOM 711 N N . GLN A 1 87 ? -7.452 14.163 6.746 1.00 81.12 87 GLN A N 1
ATOM 712 C CA . GLN A 1 87 ? -8.675 14.000 5.965 1.00 81.12 87 GLN A CA 1
ATOM 713 C C . GLN A 1 87 ? -8.999 12.518 5.762 1.00 81.12 87 GLN A C 1
ATOM 715 O O . GLN A 1 87 ? -10.125 12.097 6.028 1.00 81.12 87 GLN A O 1
ATOM 720 N N . PHE A 1 88 ? -8.006 11.720 5.367 1.00 78.62 88 PHE A N 1
ATOM 721 C CA . PHE A 1 88 ? -8.140 10.276 5.216 1.00 78.62 88 PHE A CA 1
ATOM 722 C C . PHE A 1 88 ? -8.580 9.603 6.523 1.00 78.62 88 PHE A C 1
ATOM 724 O O . PHE A 1 88 ? -9.518 8.802 6.518 1.00 78.62 88 PHE A O 1
ATOM 731 N N . PHE A 1 89 ? -7.968 9.981 7.648 1.00 79.50 89 PHE A N 1
ATOM 732 C CA . PHE A 1 89 ? -8.361 9.544 8.986 1.00 79.50 89 PHE A CA 1
ATOM 733 C C . PHE A 1 89 ? -9.832 9.857 9.258 1.00 79.50 89 PHE A C 1
ATOM 735 O O . PHE A 1 89 ? -10.624 8.956 9.520 1.00 79.50 89 PHE A O 1
ATOM 742 N N . ARG A 1 90 ? -10.223 11.128 9.130 1.00 79.25 90 ARG A N 1
ATOM 743 C CA . ARG A 1 90 ? -11.589 11.565 9.422 1.00 79.25 90 ARG A CA 1
ATOM 744 C C . ARG A 1 90 ? -12.607 10.807 8.578 1.00 79.25 90 ARG A C 1
ATOM 746 O O . ARG A 1 90 ? -13.655 10.416 9.086 1.00 79.25 90 ARG A O 1
ATOM 753 N N . THR A 1 91 ? -12.317 10.618 7.294 1.00 84.88 91 THR A N 1
ATOM 754 C CA . THR A 1 91 ? -13.212 9.920 6.370 1.00 84.88 91 THR A CA 1
ATOM 755 C C . THR A 1 91 ? -13.308 8.428 6.698 1.00 84.88 91 THR A C 1
ATOM 757 O O . THR A 1 91 ? -14.417 7.919 6.826 1.00 84.88 91 THR A O 1
ATOM 760 N N . SER A 1 92 ? -12.178 7.738 6.889 1.00 81.75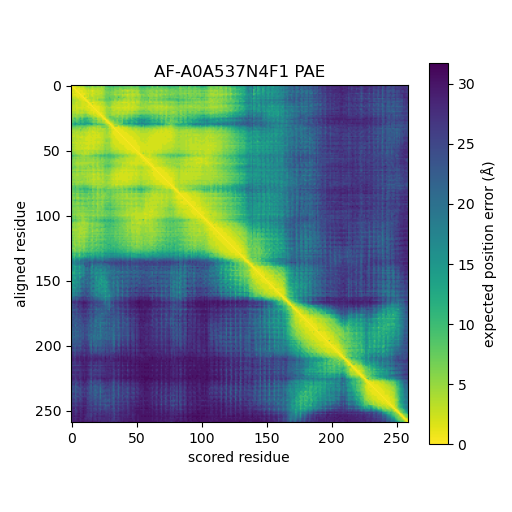 92 SER A N 1
ATOM 761 C CA . SER A 1 92 ? -12.162 6.302 7.215 1.00 81.75 92 SER A CA 1
ATOM 762 C C . SER A 1 92 ? -12.851 5.998 8.546 1.00 81.75 92 SER A C 1
ATOM 764 O O . SER A 1 92 ? -13.726 5.137 8.573 1.00 81.75 92 SER A O 1
ATOM 766 N N . PHE A 1 93 ? -12.560 6.782 9.587 1.00 83.62 93 PHE A N 1
ATOM 767 C CA . PHE A 1 93 ? -13.236 6.705 10.882 1.00 83.62 93 PHE A CA 1
ATOM 768 C C . PHE A 1 93 ? -14.749 6.938 10.774 1.00 83.62 93 PHE A C 1
ATOM 770 O O . PHE A 1 93 ? -15.548 6.200 11.338 1.00 83.62 93 PHE A O 1
ATOM 777 N N . SER A 1 94 ? -15.176 7.974 10.046 1.00 85.12 94 SER A N 1
ATOM 778 C CA . SER A 1 94 ? -16.607 8.298 9.977 1.00 85.12 94 SER A CA 1
ATOM 779 C C . SER A 1 94 ? -17.403 7.176 9.313 1.00 85.12 94 SER A C 1
ATOM 781 O O . SER A 1 94 ? -18.479 6.820 9.788 1.00 85.12 94 SER A O 1
ATOM 783 N N . TYR A 1 95 ? -16.880 6.604 8.224 1.00 86.06 95 TYR A N 1
ATOM 784 C CA . TYR A 1 95 ? -17.559 5.508 7.541 1.00 86.06 95 TYR A CA 1
ATOM 785 C C . TYR A 1 95 ? -17.491 4.205 8.335 1.00 86.06 95 TYR A C 1
ATOM 787 O O . TYR A 1 95 ? -18.512 3.532 8.456 1.00 86.06 95 TYR A O 1
ATOM 795 N N . ASP A 1 96 ? -16.335 3.848 8.899 1.00 85.94 96 ASP A N 1
ATOM 796 C CA . ASP A 1 96 ? -16.214 2.587 9.628 1.00 85.94 96 ASP A CA 1
ATOM 797 C C . ASP A 1 96 ? -17.031 2.569 10.922 1.00 85.94 96 ASP A C 1
ATOM 799 O O . ASP A 1 96 ? -17.653 1.554 11.216 1.00 85.94 96 ASP A O 1
ATOM 803 N N . ALA A 1 97 ? -17.135 3.692 11.635 1.00 85.25 97 ALA A N 1
ATOM 804 C CA . ALA A 1 97 ? -17.897 3.775 12.870 1.00 85.25 97 ALA A CA 1
ATOM 805 C C . ALA A 1 97 ? -19.391 3.590 12.595 1.00 85.25 97 ALA A C 1
ATOM 807 O O . ALA A 1 97 ? -20.083 2.929 13.366 1.00 85.25 97 ALA A O 1
ATOM 808 N N . ILE A 1 98 ? -19.889 4.129 11.476 1.00 88.94 98 ILE A N 1
ATOM 809 C CA . ILE A 1 98 ? -21.271 3.912 11.036 1.00 88.94 98 ILE A CA 1
ATOM 810 C C . ILE A 1 98 ? -21.477 2.443 10.653 1.00 88.94 98 ILE A C 1
ATOM 812 O O . ILE A 1 98 ? -22.440 1.835 11.111 1.00 88.94 98 ILE A O 1
ATOM 816 N N . ILE A 1 99 ? -20.575 1.862 9.854 1.00 88.38 99 ILE A N 1
ATOM 817 C CA . ILE A 1 99 ? -20.695 0.472 9.387 1.00 88.38 99 ILE A CA 1
ATOM 818 C C . ILE A 1 99 ? -20.666 -0.504 10.570 1.00 88.38 99 ILE A C 1
ATOM 820 O O . ILE A 1 99 ? -21.590 -1.298 10.704 1.00 88.38 99 ILE A O 1
ATOM 824 N N . MET A 1 100 ? -19.667 -0.404 11.455 1.00 87.44 100 MET A N 1
ATOM 825 C CA . MET A 1 100 ? -19.529 -1.298 12.615 1.00 87.44 100 MET A CA 1
ATOM 826 C C . MET A 1 100 ? -20.682 -1.147 13.608 1.00 87.44 100 MET A C 1
ATOM 828 O O . MET A 1 100 ? -21.035 -2.100 14.297 1.00 87.44 100 MET A O 1
ATOM 832 N N . ARG A 1 101 ? -21.279 0.047 13.703 1.00 87.44 101 ARG A N 1
ATOM 833 C CA . ARG A 1 101 ? -22.443 0.279 14.563 1.00 87.44 101 ARG A CA 1
ATOM 834 C C . ARG A 1 101 ? -23.736 -0.280 13.970 1.00 87.44 101 ARG A C 1
ATOM 836 O O . ARG A 1 101 ? -24.617 -0.665 14.733 1.00 87.44 101 ARG A O 1
ATOM 843 N N . LEU A 1 102 ? -23.872 -0.286 12.643 1.00 91.12 102 LEU A N 1
ATOM 844 C CA . LEU A 1 102 ? -25.025 -0.868 11.949 1.00 91.12 102 LEU A CA 1
ATOM 845 C C . LEU A 1 102 ? -24.961 -2.396 11.926 1.00 91.12 102 LEU A C 1
ATOM 847 O O . LEU A 1 102 ? -25.979 -3.047 12.140 1.00 91.12 102 LEU A O 1
ATOM 851 N N . ASP A 1 103 ? -23.777 -2.951 11.679 1.00 88.06 103 ASP A N 1
ATOM 852 C CA . ASP A 1 103 ? -23.538 -4.388 11.633 1.00 88.06 103 ASP A CA 1
ATOM 853 C C . ASP A 1 103 ? -22.169 -4.710 12.244 1.00 88.06 103 ASP A C 1
ATOM 855 O O . ASP A 1 103 ? -21.125 -4.624 11.592 1.00 88.06 103 ASP A O 1
ATOM 859 N N . LYS A 1 104 ? -22.182 -5.074 13.530 1.00 83.06 104 LYS A N 1
ATOM 860 C CA . LYS A 1 104 ? -20.969 -5.422 14.282 1.00 83.06 104 LYS A CA 1
ATOM 861 C C . LYS A 1 104 ? -20.399 -6.790 13.904 1.00 83.06 104 LYS A C 1
ATOM 863 O O . LYS A 1 104 ? -19.241 -7.067 14.215 1.00 83.06 104 LYS A O 1
ATOM 868 N N . ASP A 1 105 ? -21.207 -7.643 13.278 1.00 85.56 105 ASP A N 1
ATOM 869 C CA . ASP A 1 105 ? -20.843 -9.011 12.903 1.00 85.56 105 ASP A CA 1
ATOM 870 C C . ASP A 1 105 ? -20.415 -9.096 11.430 1.00 85.56 105 ASP A C 1
ATOM 872 O O . ASP A 1 105 ? -20.097 -10.178 10.929 1.00 85.56 105 ASP A O 1
ATOM 876 N N . LEU A 1 106 ? -20.351 -7.946 10.747 1.00 84.75 106 LEU A N 1
ATOM 877 C CA . LEU A 1 106 ? -19.878 -7.830 9.379 1.00 84.75 106 LEU A CA 1
ATOM 878 C C . LEU A 1 106 ? -18.447 -8.362 9.247 1.00 84.75 106 LEU A C 1
ATOM 880 O O . LEU A 1 106 ? -17.489 -7.803 9.786 1.00 84.75 106 LEU A O 1
ATOM 884 N N . ASP A 1 107 ? -18.285 -9.393 8.423 1.00 84.12 107 ASP A N 1
ATOM 885 C CA . ASP A 1 107 ? -16.971 -9.866 8.002 1.00 84.12 107 ASP A CA 1
ATOM 886 C C . ASP A 1 107 ? -16.380 -8.901 6.958 1.00 84.12 107 ASP A C 1
ATOM 888 O O . ASP A 1 107 ? -16.602 -9.013 5.745 1.00 84.12 107 ASP A O 1
ATOM 892 N N . ILE A 1 108 ? -15.616 -7.921 7.448 1.00 79.75 108 ILE A N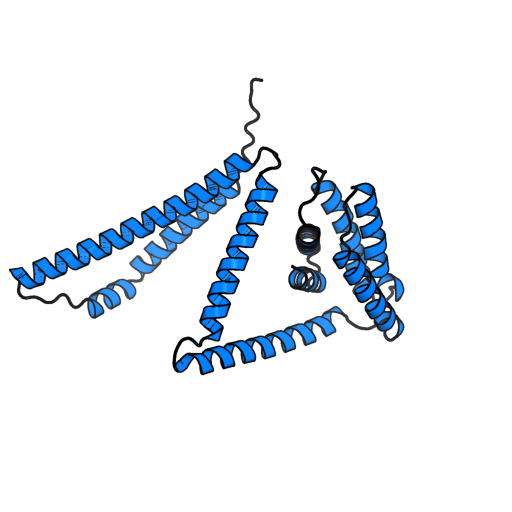 1
ATOM 893 C CA . ILE A 1 108 ? -14.915 -6.929 6.620 1.00 79.75 108 ILE A CA 1
ATOM 894 C C . ILE A 1 108 ? -13.975 -7.618 5.624 1.00 79.75 108 ILE A C 1
ATOM 896 O O . ILE A 1 108 ? -13.843 -7.171 4.480 1.00 79.75 108 ILE A O 1
ATOM 900 N N . GLY A 1 109 ? -13.331 -8.714 6.036 1.00 79.25 109 GLY A N 1
ATOM 901 C CA . GLY A 1 109 ? -12.412 -9.476 5.198 1.00 79.25 109 GLY A CA 1
ATOM 902 C C . GLY A 1 109 ? -13.126 -10.067 3.984 1.00 79.25 109 GLY A C 1
ATOM 903 O O . GLY A 1 109 ? -12.683 -9.874 2.845 1.00 79.25 109 GLY A O 1
ATOM 904 N N . ALA A 1 110 ? -14.269 -10.716 4.207 1.00 84.31 110 ALA A N 1
ATOM 905 C CA . ALA A 1 110 ? -15.112 -11.254 3.145 1.00 84.31 110 ALA A CA 1
ATOM 906 C C . ALA A 1 110 ? -15.661 -10.147 2.232 1.00 84.31 110 ALA A C 1
ATOM 908 O O . ALA A 1 110 ? -15.561 -10.256 1.004 1.00 84.31 110 ALA A O 1
ATOM 909 N N . ALA A 1 111 ? -16.171 -9.051 2.805 1.00 83.81 111 ALA A N 1
ATOM 910 C CA . ALA A 1 111 ? -16.691 -7.915 2.042 1.00 83.81 111 ALA A CA 1
ATOM 911 C C . ALA A 1 111 ? -15.617 -7.302 1.125 1.00 83.81 111 ALA A C 1
ATOM 913 O O . ALA A 1 111 ? -15.841 -7.085 -0.073 1.00 83.81 111 ALA A O 1
ATOM 914 N N . LEU A 1 112 ? -14.405 -7.102 1.650 1.00 78.06 112 LEU A N 1
ATOM 915 C CA . LEU A 1 112 ? -13.290 -6.565 0.877 1.00 78.06 112 LEU A CA 1
ATOM 916 C C . LEU A 1 112 ? -12.796 -7.564 -0.180 1.00 78.06 112 LEU A C 1
ATOM 918 O O . LEU A 1 112 ? -12.401 -7.166 -1.280 1.00 78.06 112 LEU A O 1
ATOM 922 N N . GLN A 1 113 ? -12.863 -8.870 0.089 1.00 82.31 113 GLN A N 1
ATOM 923 C CA . GLN A 1 113 ? -12.536 -9.892 -0.903 1.00 82.31 113 GLN A CA 1
ATOM 924 C C . GLN A 1 113 ? -13.520 -9.881 -2.085 1.00 82.31 113 GLN A C 1
ATOM 926 O O . GLN A 1 113 ? -13.105 -9.999 -3.242 1.00 82.31 113 GLN A O 1
ATOM 931 N N . VAL A 1 114 ? -14.817 -9.701 -1.825 1.00 87.94 114 VAL A N 1
ATOM 932 C CA . VAL A 1 114 ? -15.833 -9.553 -2.880 1.00 87.94 114 VAL A CA 1
ATOM 933 C C . VAL A 1 114 ? -15.564 -8.293 -3.704 1.00 87.94 114 VAL A C 1
ATOM 935 O O . VAL A 1 114 ? -15.485 -8.370 -4.934 1.00 87.94 114 VAL A O 1
ATOM 938 N N . TYR A 1 115 ? -15.323 -7.160 -3.039 1.00 84.12 115 TYR A N 1
ATOM 939 C CA . TYR A 1 115 ? -15.000 -5.898 -3.703 1.00 84.12 115 TYR A CA 1
ATOM 940 C C . TYR A 1 115 ? -13.742 -6.001 -4.576 1.00 84.12 115 TYR A C 1
ATOM 942 O O . TYR A 1 115 ? -13.759 -5.629 -5.748 1.00 84.12 115 TYR A O 1
ATOM 950 N N . THR A 1 116 ? -12.651 -6.560 -4.048 1.00 79.19 116 THR A N 1
ATOM 951 C CA . THR A 1 116 ? -11.386 -6.692 -4.791 1.00 79.19 116 THR A CA 1
ATOM 952 C C . THR A 1 116 ? -11.524 -7.604 -6.007 1.00 79.19 116 THR A C 1
ATOM 954 O O . THR A 1 116 ? -10.978 -7.290 -7.068 1.00 79.19 116 THR A O 1
ATOM 957 N N . ARG A 1 117 ? -12.298 -8.695 -5.912 1.00 85.94 117 ARG A N 1
ATOM 958 C CA . ARG A 1 117 ? -12.615 -9.555 -7.065 1.00 85.94 117 ARG A CA 1
ATOM 959 C C . ARG A 1 117 ? -13.390 -8.793 -8.138 1.00 85.94 117 ARG A C 1
ATOM 961 O O . ARG A 1 117 ? -13.075 -8.936 -9.320 1.00 85.94 117 ARG A O 1
ATOM 968 N N . GLN A 1 118 ? -14.371 -7.985 -7.744 1.00 89.19 118 GLN A N 1
ATOM 969 C CA . GLN A 1 118 ? -15.167 -7.191 -8.677 1.00 89.19 118 GLN A CA 1
ATOM 970 C C . GLN A 1 118 ? -14.326 -6.090 -9.340 1.00 89.19 118 GLN A C 1
ATOM 972 O O . GLN A 1 118 ? -14.256 -6.019 -10.568 1.00 89.19 118 GLN A O 1
ATOM 977 N N . ALA A 1 119 ? -13.571 -5.328 -8.549 1.00 83.69 119 ALA A N 1
ATOM 978 C CA . ALA A 1 119 ? -12.657 -4.304 -9.041 1.00 83.69 119 ALA A CA 1
ATOM 979 C C . ALA A 1 119 ? -11.600 -4.882 -10.000 1.00 83.69 119 ALA A C 1
ATOM 981 O O . ALA A 1 119 ? -11.269 -4.260 -11.011 1.00 83.69 119 ALA A O 1
ATOM 982 N N . ALA A 1 120 ? -11.096 -6.094 -9.733 1.00 83.31 120 ALA A N 1
ATOM 983 C CA . ALA A 1 120 ? -10.170 -6.787 -10.626 1.00 83.31 120 ALA A CA 1
ATOM 984 C C . ALA A 1 120 ? -10.826 -7.185 -11.959 1.00 83.31 120 ALA A C 1
ATOM 986 O O . ALA A 1 120 ? -10.193 -7.060 -13.011 1.00 83.31 120 ALA A O 1
ATOM 987 N N . LYS A 1 121 ? -12.087 -7.642 -11.949 1.00 89.75 121 LYS A N 1
ATOM 988 C CA . LYS A 1 121 ? -12.842 -7.937 -13.180 1.00 89.75 121 LYS A CA 1
ATOM 989 C C . LYS A 1 121 ? -13.035 -6.679 -14.023 1.00 89.75 121 LYS A C 1
ATOM 991 O O . LYS A 1 121 ? -12.729 -6.699 -15.214 1.00 89.75 121 LYS A O 1
ATOM 996 N N . GLU A 1 122 ? -13.464 -5.584 -13.408 1.00 89.69 122 GLU A N 1
ATOM 997 C CA . GLU A 1 122 ? -13.654 -4.306 -14.097 1.00 89.69 122 GLU A CA 1
ATOM 998 C C . GLU A 1 122 ? -12.336 -3.740 -14.628 1.00 89.69 122 GLU A C 1
ATOM 1000 O O . GLU A 1 122 ? -12.266 -3.280 -15.765 1.00 89.69 122 GLU A O 1
ATOM 1005 N N . ALA A 1 123 ? -11.254 -3.833 -13.849 1.00 82.12 123 ALA A N 1
ATOM 1006 C CA . ALA A 1 123 ? -9.925 -3.435 -14.299 1.00 82.12 123 ALA A CA 1
ATOM 1007 C C . ALA A 1 123 ? -9.483 -4.245 -15.527 1.00 82.12 123 ALA A C 1
ATOM 1009 O O . ALA A 1 123 ? -9.015 -3.666 -16.506 1.00 82.12 123 ALA A O 1
ATOM 1010 N N . ARG A 1 124 ? -9.696 -5.569 -15.528 1.00 84.94 124 ARG A N 1
ATOM 1011 C CA . ARG A 1 124 ? -9.409 -6.423 -16.693 1.00 84.94 124 ARG A CA 1
ATOM 1012 C C . ARG A 1 124 ? -10.249 -6.043 -17.907 1.00 84.94 124 ARG A C 1
ATOM 1014 O O . ARG A 1 124 ? -9.727 -6.054 -19.018 1.00 84.94 124 ARG A O 1
ATOM 1021 N N . GLN A 1 125 ? -11.524 -5.711 -17.718 1.00 90.75 125 GLN A N 1
ATOM 1022 C CA . GLN A 1 125 ? -12.391 -5.259 -18.807 1.00 90.75 125 GLN A CA 1
ATOM 1023 C C . GLN A 1 125 ? -11.919 -3.921 -19.383 1.00 90.75 125 GLN A C 1
ATOM 1025 O O . GLN A 1 125 ? -11.815 -3.806 -20.601 1.00 90.75 125 GLN A O 1
ATOM 1030 N N . ARG A 1 126 ? -11.548 -2.954 -18.532 1.00 84.94 126 ARG A N 1
ATOM 1031 C CA . ARG A 1 126 ? -10.968 -1.671 -18.965 1.00 84.94 126 ARG A CA 1
ATOM 1032 C C . ARG A 1 126 ? -9.684 -1.874 -19.768 1.00 84.94 126 ARG A C 1
ATOM 1034 O O . ARG A 1 126 ? -9.552 -1.318 -20.852 1.00 84.94 126 ARG A O 1
ATOM 1041 N N . VAL A 1 127 ? -8.778 -2.728 -19.287 1.00 82.69 127 VAL A N 1
ATOM 1042 C CA . VAL A 1 127 ? -7.525 -3.046 -19.994 1.00 82.69 127 VAL A CA 1
ATOM 1043 C C . VAL A 1 127 ? -7.796 -3.754 -21.322 1.00 82.69 127 VAL A C 1
ATOM 1045 O O . VAL A 1 127 ? -7.224 -3.380 -22.341 1.00 82.69 127 VAL A O 1
ATOM 1048 N N . ARG A 1 128 ? -8.695 -4.747 -21.349 1.00 84.62 128 ARG A N 1
ATOM 1049 C CA . ARG A 1 128 ? -9.081 -5.441 -22.588 1.00 84.62 128 ARG A CA 1
ATOM 1050 C C . ARG A 1 128 ? -9.721 -4.501 -23.603 1.00 84.62 128 ARG A C 1
ATOM 1052 O O . ARG A 1 128 ? -9.445 -4.635 -24.790 1.00 84.62 128 ARG A O 1
ATOM 1059 N N . ARG A 1 129 ? -10.561 -3.569 -23.151 1.00 85.06 129 ARG A N 1
ATOM 1060 C CA . ARG A 1 129 ? -11.184 -2.559 -24.008 1.00 85.06 129 ARG A CA 1
ATOM 1061 C C . ARG A 1 129 ? -10.131 -1.624 -24.601 1.00 85.06 129 ARG A C 1
ATOM 1063 O O . ARG A 1 129 ? -10.088 -1.503 -25.818 1.00 85.06 129 ARG A O 1
ATOM 1070 N N . GLY A 1 130 ? -9.213 -1.112 -23.780 1.00 79.12 130 GLY A N 1
ATOM 1071 C CA . GLY A 1 130 ? -8.095 -0.296 -24.263 1.00 79.12 130 GLY A CA 1
ATOM 1072 C C . GLY A 1 130 ? -7.188 -1.044 -25.247 1.00 79.12 130 GLY A C 1
ATOM 1073 O O . GLY A 1 130 ? -6.823 -0.509 -26.283 1.00 79.12 130 GLY A O 1
ATOM 1074 N N . LEU A 1 131 ? -6.883 -2.323 -25.000 1.00 79.19 131 LEU A N 1
ATOM 1075 C CA . LEU A 1 131 ? -6.121 -3.154 -25.947 1.00 79.19 131 LEU A CA 1
ATOM 1076 C C . LEU A 1 131 ? -6.871 -3.406 -27.262 1.00 79.19 131 LEU A C 1
ATOM 1078 O O . LEU A 1 131 ? -6.248 -3.509 -28.314 1.00 79.19 131 LEU A O 1
ATOM 1082 N N . ARG A 1 132 ? -8.203 -3.517 -27.212 1.00 79.50 132 ARG A N 1
ATOM 1083 C CA . ARG A 1 132 ? -9.039 -3.684 -28.406 1.00 79.50 132 ARG A CA 1
ATOM 1084 C C . ARG A 1 132 ? -9.106 -2.400 -29.231 1.00 79.50 132 ARG A C 1
ATOM 1086 O O . ARG A 1 132 ? -9.110 -2.485 -30.451 1.00 79.50 132 ARG A O 1
ATOM 1093 N N . GLU A 1 133 ? -9.131 -1.243 -28.579 1.00 73.38 133 GLU A N 1
ATOM 1094 C CA . GLU A 1 133 ? -9.069 0.074 -29.226 1.00 73.38 133 GLU A CA 1
ATOM 1095 C C . GLU A 1 133 ? -7.683 0.308 -29.867 1.00 73.38 133 GLU A C 1
ATOM 1097 O O . GLU A 1 133 ? -7.596 0.830 -30.973 1.00 73.38 133 GLU A O 1
ATOM 1102 N N . ARG A 1 134 ? -6.613 -0.233 -29.266 1.00 71.75 134 ARG A N 1
ATOM 1103 C CA . ARG A 1 134 ? -5.229 -0.195 -29.784 1.00 71.75 134 ARG A CA 1
ATOM 1104 C C . ARG A 1 134 ? -4.932 -1.128 -30.963 1.00 71.75 134 ARG A C 1
ATOM 1106 O O . ARG A 1 134 ? -3.808 -1.155 -31.458 1.00 71.75 134 ARG A O 1
ATOM 1113 N N . ARG A 1 135 ? -5.906 -1.914 -31.439 1.00 67.69 135 ARG A N 1
ATOM 1114 C CA . ARG A 1 135 ? -5.702 -2.832 -32.580 1.00 67.69 135 ARG A CA 1
ATOM 1115 C C . ARG A 1 135 ? -5.476 -2.104 -33.911 1.00 67.69 135 ARG A C 1
ATOM 1117 O O . ARG A 1 135 ? -5.011 -2.737 -34.851 1.00 67.69 135 ARG A O 1
ATOM 1124 N N . PHE A 1 136 ? -5.789 -0.809 -33.974 1.00 67.19 136 PHE A N 1
ATOM 1125 C CA . PHE A 1 136 ? -5.636 0.042 -35.159 1.00 67.19 136 PHE A CA 1
ATOM 1126 C C . PHE A 1 136 ? -4.508 1.084 -35.033 1.00 67.19 136 PHE A C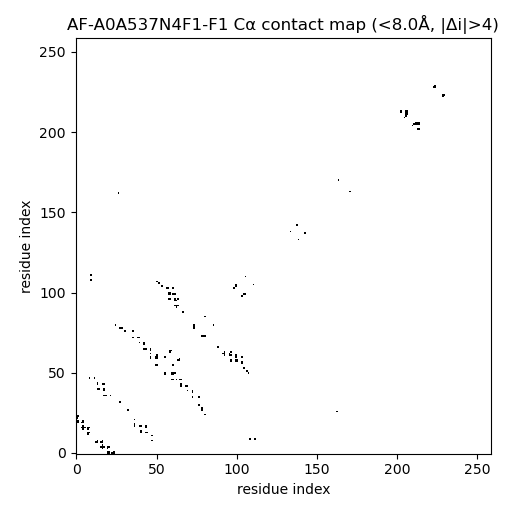 1
ATOM 1128 O O . PHE A 1 136 ? -4.351 1.906 -35.929 1.00 67.19 136 PHE A O 1
ATOM 1135 N N . GLY A 1 137 ? -3.711 1.045 -33.957 1.00 70.75 137 GLY A N 1
ATOM 1136 C CA . GLY A 1 137 ? -2.615 1.987 -33.706 1.00 70.75 137 GLY A CA 1
ATOM 1137 C C . GLY A 1 137 ? -2.578 2.496 -32.263 1.00 70.75 137 GLY A C 1
ATOM 1138 O O . GLY A 1 137 ? -3.517 2.284 -31.492 1.00 70.75 137 GLY A O 1
ATOM 1139 N N . LEU A 1 138 ? -1.472 3.152 -31.894 1.00 72.81 138 LEU A N 1
ATOM 1140 C CA . LEU A 1 138 ? -1.388 3.951 -30.667 1.00 72.81 138 LEU A CA 1
ATOM 1141 C C . LEU A 1 138 ? -2.385 5.106 -30.781 1.00 72.81 138 LEU A C 1
ATOM 1143 O O . LEU A 1 138 ? -2.432 5.786 -31.801 1.00 72.81 138 LEU A O 1
ATOM 1147 N N . THR A 1 139 ? -3.198 5.295 -29.748 1.00 70.62 139 THR A N 1
ATOM 1148 C CA . THR A 1 139 ? -4.155 6.409 -29.700 1.00 70.62 139 THR A CA 1
ATOM 1149 C C . THR A 1 139 ? -3.463 7.671 -29.181 1.00 70.62 139 THR A C 1
ATOM 1151 O O . THR A 1 139 ? -2.507 7.557 -28.419 1.00 70.62 139 THR A O 1
ATOM 1154 N N . ASP A 1 140 ? -3.943 8.872 -29.516 1.00 73.00 140 ASP A N 1
ATOM 1155 C CA . ASP A 1 140 ? -3.367 10.140 -29.012 1.00 73.00 140 ASP A CA 1
ATOM 1156 C C . ASP A 1 140 ? -3.301 10.186 -27.472 1.00 73.00 140 ASP A C 1
ATOM 1158 O O . ASP A 1 140 ? -2.349 10.688 -26.877 1.00 73.00 140 ASP A O 1
ATOM 1162 N N . MET A 1 141 ? -4.266 9.543 -26.807 1.00 70.25 141 MET A N 1
ATOM 1163 C CA . MET A 1 141 ? -4.275 9.368 -25.351 1.00 70.25 141 MET A CA 1
ATOM 1164 C C . MET A 1 141 ? -3.127 8.501 -24.822 1.00 70.25 141 MET A C 1
ATOM 1166 O O . MET A 1 141 ? -2.761 8.621 -23.656 1.00 70.25 141 MET A O 1
ATOM 1170 N N . ASP A 1 142 ? -2.571 7.604 -25.633 1.00 68.31 142 ASP A N 1
ATOM 1171 C CA . ASP A 1 142 ? -1.407 6.805 -25.254 1.00 68.31 142 ASP A CA 1
ATOM 1172 C C . ASP A 1 142 ? -0.114 7.628 -25.319 1.00 68.31 142 ASP A C 1
ATOM 1174 O O . ASP A 1 142 ? 0.766 7.408 -24.490 1.00 68.31 142 ASP A O 1
ATOM 1178 N N . TYR A 1 143 ? -0.026 8.610 -26.223 1.00 72.81 143 TYR A N 1
ATOM 1179 C CA . TYR A 1 143 ? 1.082 9.570 -26.254 1.00 72.81 143 TYR A CA 1
ATOM 1180 C C . TYR A 1 143 ? 1.048 10.502 -25.042 1.00 72.81 143 TYR A C 1
ATOM 1182 O O . TYR A 1 143 ? 2.056 10.623 -24.351 1.00 72.81 143 TYR A O 1
ATOM 1190 N N . LEU A 1 144 ? -0.127 11.047 -24.708 1.00 71.88 144 LEU A N 1
ATOM 1191 C CA . LEU A 1 144 ? -0.304 11.864 -23.501 1.00 71.88 144 LEU A CA 1
ATOM 1192 C C . LEU A 1 144 ? 0.029 11.081 -22.223 1.00 71.88 144 LEU A C 1
ATOM 1194 O O . LEU A 1 144 ? 0.689 11.592 -21.328 1.00 71.88 144 LEU A O 1
ATOM 1198 N N . ARG A 1 145 ? -0.348 9.798 -22.145 1.00 73.19 145 ARG A N 1
ATOM 1199 C CA . ARG A 1 145 ? 0.015 8.938 -21.004 1.00 73.19 145 ARG A CA 1
ATOM 1200 C C . ARG A 1 145 ? 1.505 8.621 -20.927 1.00 73.19 145 ARG A C 1
ATOM 1202 O O . ARG A 1 145 ? 2.010 8.388 -19.832 1.00 73.19 145 ARG A O 1
ATOM 1209 N N . LEU A 1 146 ? 2.194 8.529 -22.063 1.00 72.81 146 LEU A N 1
ATOM 1210 C CA . LEU A 1 146 ? 3.645 8.334 -22.095 1.00 72.81 146 LEU A CA 1
ATOM 1211 C C . LEU A 1 146 ? 4.380 9.593 -21.632 1.00 72.81 146 LEU A C 1
ATOM 1213 O O . LEU A 1 146 ? 5.369 9.473 -20.913 1.00 72.81 146 LEU A O 1
ATOM 1217 N N . GLU A 1 147 ? 3.870 10.769 -21.992 1.00 73.38 147 GLU A N 1
ATOM 1218 C CA . GLU A 1 147 ? 4.356 12.060 -21.503 1.00 73.38 147 GLU A CA 1
ATOM 1219 C C . GLU A 1 147 ? 4.121 12.201 -19.993 1.00 73.38 147 GLU A C 1
ATOM 1221 O O . GLU A 1 147 ? 5.082 12.365 -19.245 1.00 73.38 147 GLU A O 1
ATOM 1226 N N . GLU A 1 148 ? 2.894 11.960 -19.515 1.00 74.88 148 GLU A N 1
ATOM 1227 C CA . GLU A 1 148 ? 2.573 11.936 -18.079 1.00 74.88 148 GLU A CA 1
ATOM 1228 C C . GLU A 1 148 ? 3.441 10.926 -17.311 1.00 74.88 148 GLU A C 1
ATOM 1230 O O . GLU A 1 148 ? 3.871 11.186 -16.189 1.00 74.88 148 GLU A O 1
ATOM 1235 N N . PHE A 1 149 ? 3.736 9.761 -17.895 1.00 72.75 149 PHE A N 1
ATOM 1236 C CA . PHE A 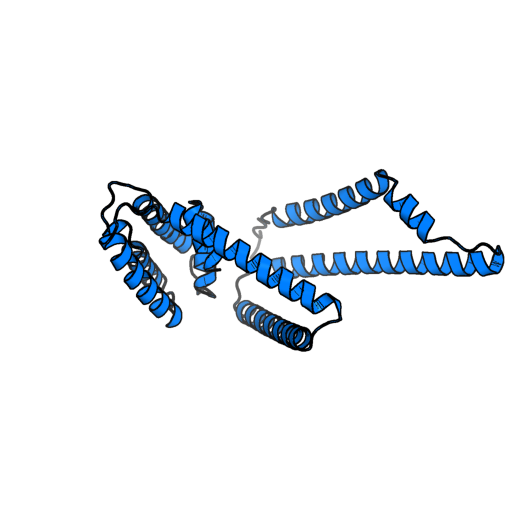1 149 ? 4.633 8.784 -17.280 1.00 72.75 149 PHE A CA 1
ATOM 1237 C C . PHE A 1 149 ? 6.079 9.292 -17.205 1.00 72.75 149 PHE A C 1
ATOM 1239 O O . PHE A 1 149 ? 6.756 9.057 -16.202 1.00 72.75 149 PHE A O 1
ATOM 1246 N N . GLY A 1 150 ? 6.548 10.003 -18.232 1.00 72.50 150 GLY A N 1
ATOM 1247 C CA . GLY A 1 150 ? 7.838 10.692 -18.227 1.00 72.50 150 GLY A CA 1
ATOM 1248 C C . GLY A 1 150 ? 7.915 11.761 -17.137 1.00 72.50 150 GLY A C 1
ATOM 1249 O O . GLY A 1 150 ? 8.900 11.810 -16.394 1.00 72.50 150 GLY A O 1
ATOM 1250 N N . ASP A 1 151 ? 6.852 12.541 -16.965 1.00 70.44 151 ASP A N 1
ATOM 1251 C CA . ASP A 1 151 ? 6.752 13.566 -15.924 1.00 70.44 151 ASP A CA 1
ATOM 1252 C C . ASP A 1 151 ? 6.701 12.952 -14.521 1.00 70.44 151 ASP A C 1
ATOM 1254 O O . ASP A 1 151 ? 7.409 13.402 -13.620 1.00 70.44 151 ASP A O 1
ATOM 1258 N N . LEU A 1 152 ? 5.953 11.860 -14.337 1.00 68.00 152 LEU A N 1
ATOM 1259 C CA . LEU A 1 152 ? 5.907 11.105 -13.080 1.00 68.00 152 LEU A CA 1
ATOM 1260 C C . LEU A 1 152 ? 7.262 10.483 -12.727 1.00 68.00 152 LEU A C 1
ATOM 1262 O O . LEU A 1 152 ? 7.665 10.503 -11.562 1.00 68.00 152 LEU A O 1
ATOM 1266 N N . LEU A 1 153 ? 7.985 9.940 -13.711 1.00 65.19 153 LEU A N 1
ATOM 1267 C CA . LEU A 1 153 ? 9.347 9.441 -13.513 1.00 65.19 153 LEU A CA 1
ATOM 1268 C C . LEU A 1 153 ? 10.290 10.571 -13.117 1.00 65.19 153 LEU A C 1
ATOM 1270 O O . LEU A 1 153 ? 11.062 10.422 -12.175 1.00 65.19 153 LEU A O 1
ATOM 1274 N N . THR A 1 154 ? 10.201 11.702 -13.807 1.00 65.31 154 THR A N 1
ATOM 1275 C CA . THR A 1 154 ? 11.014 12.886 -13.535 1.00 65.31 154 THR A CA 1
ATOM 1276 C C . THR A 1 154 ? 10.740 13.414 -12.127 1.00 65.31 154 THR A C 1
ATOM 1278 O O . THR A 1 154 ? 11.669 13.623 -11.349 1.00 65.31 154 THR A O 1
ATOM 1281 N N . GLN A 1 155 ? 9.472 13.518 -11.731 1.00 67.19 155 GLN A N 1
ATOM 1282 C CA . GLN A 1 155 ? 9.069 13.918 -10.385 1.00 67.19 155 GLN A CA 1
ATOM 1283 C C . GLN A 1 155 ? 9.513 12.902 -9.321 1.00 67.19 155 GLN A C 1
ATOM 1285 O O . GLN A 1 155 ? 9.985 13.295 -8.254 1.00 67.19 155 GLN A O 1
ATOM 1290 N N . GLY A 1 156 ? 9.427 11.602 -9.612 1.00 63.50 156 GLY A N 1
ATOM 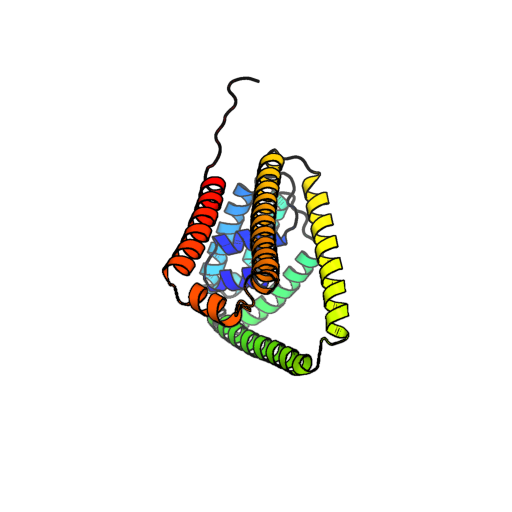1291 C CA . GLY A 1 156 ? 9.936 10.538 -8.747 1.00 63.50 156 GLY A CA 1
ATOM 1292 C C . GLY A 1 156 ? 11.457 10.589 -8.579 1.00 63.50 156 GLY A C 1
ATOM 1293 O O . GLY A 1 156 ? 11.961 10.430 -7.469 1.00 63.50 156 GLY A O 1
ATOM 1294 N N . LEU A 1 157 ? 12.195 10.882 -9.652 1.00 67.19 157 LEU A N 1
ATOM 1295 C CA . LEU A 1 157 ? 13.644 11.085 -9.623 1.00 67.19 157 LEU A CA 1
ATOM 1296 C C . LEU A 1 157 ? 14.022 12.329 -8.816 1.00 67.19 157 LEU A C 1
ATOM 1298 O O . LEU A 1 157 ? 14.938 12.254 -8.002 1.00 67.19 157 LEU A O 1
ATOM 1302 N N . PHE A 1 158 ? 13.286 13.433 -8.963 1.00 59.84 158 PHE A N 1
ATOM 1303 C CA . PHE A 1 158 ? 13.479 14.630 -8.141 1.00 59.84 158 PHE A CA 1
ATOM 1304 C C . PHE A 1 158 ? 13.198 14.370 -6.660 1.00 59.84 158 PHE A C 1
ATOM 1306 O O . PHE A 1 158 ? 13.941 14.842 -5.801 1.00 59.84 158 PHE A O 1
ATOM 1313 N N . GLN A 1 159 ? 12.162 13.592 -6.336 1.00 57.09 159 GLN A N 1
ATOM 1314 C CA . GLN A 1 159 ? 11.888 13.188 -4.957 1.00 57.09 159 GLN A CA 1
ATOM 1315 C C . GLN A 1 159 ? 12.983 12.273 -4.407 1.00 57.09 159 GLN A C 1
ATOM 1317 O O . GLN A 1 159 ? 13.409 12.471 -3.273 1.00 57.09 159 GLN A O 1
ATOM 1322 N N . LEU A 1 160 ? 13.486 11.323 -5.200 1.00 56.94 160 LEU A N 1
ATOM 1323 C CA . LEU A 1 160 ? 14.625 10.492 -4.812 1.00 56.94 160 LEU A CA 1
ATOM 1324 C C . LEU A 1 160 ? 15.861 11.352 -4.556 1.00 56.94 160 LEU A C 1
ATOM 1326 O O . LEU A 1 160 ? 16.449 11.237 -3.488 1.00 56.94 160 LEU A O 1
ATOM 1330 N N . GLN A 1 161 ? 16.219 12.246 -5.478 1.00 52.91 161 GLN A N 1
ATOM 1331 C CA . GLN A 1 161 ? 17.365 13.145 -5.341 1.00 52.91 161 GLN A CA 1
ATOM 1332 C C . GLN A 1 161 ? 17.249 14.026 -4.090 1.00 52.91 161 GLN A C 1
ATOM 1334 O O . GLN A 1 161 ? 18.179 14.093 -3.291 1.00 52.91 161 GLN A O 1
ATOM 1339 N N . ARG A 1 162 ? 16.079 14.629 -3.863 1.00 55.75 162 ARG A N 1
ATOM 1340 C CA . ARG A 1 162 ? 15.834 15.489 -2.700 1.00 55.75 162 ARG A CA 1
ATOM 1341 C C . ARG A 1 162 ? 15.852 14.721 -1.377 1.00 55.75 162 ARG A C 1
ATOM 1343 O O . ARG A 1 162 ? 16.238 15.274 -0.354 1.00 55.75 162 ARG A O 1
ATOM 1350 N N . ASN A 1 163 ? 15.455 13.450 -1.386 1.00 49.59 163 ASN A N 1
ATOM 1351 C CA . ASN A 1 163 ? 15.502 12.583 -0.207 1.00 49.59 163 ASN A CA 1
ATOM 1352 C C . ASN A 1 163 ? 16.888 11.943 0.013 1.00 49.59 163 ASN A C 1
ATOM 1354 O O . ASN A 1 163 ? 17.160 11.396 1.075 1.00 49.59 163 ASN A O 1
ATOM 1358 N N . ILE A 1 164 ? 17.761 12.014 -0.994 1.00 51.31 164 ILE A N 1
ATOM 1359 C CA . ILE A 1 164 ? 19.153 11.552 -0.977 1.00 51.31 164 ILE A CA 1
ATOM 1360 C C . ILE A 1 164 ? 20.104 12.626 -0.415 1.00 51.31 164 ILE A C 1
ATOM 1362 O O . ILE A 1 164 ? 21.168 12.290 0.103 1.00 51.31 164 ILE A O 1
ATOM 1366 N N . GLU A 1 165 ? 19.733 13.907 -0.484 1.00 49.62 165 GLU A N 1
ATOM 1367 C CA . GLU A 1 165 ? 20.549 15.032 -0.002 1.00 49.62 165 GLU A CA 1
ATOM 1368 C C . GLU A 1 165 ? 20.614 15.157 1.536 1.00 49.62 165 GLU A C 1
ATOM 1370 O O . GLU A 1 165 ? 21.380 15.972 2.050 1.00 49.62 165 GLU A O 1
ATOM 1375 N N . THR A 1 166 ? 19.899 14.317 2.299 1.00 46.59 166 THR A N 1
ATOM 1376 C CA . THR A 1 166 ? 20.086 14.194 3.756 1.00 46.59 166 THR A CA 1
ATOM 1377 C C . THR A 1 166 ? 20.982 12.986 4.095 1.00 46.59 166 THR A C 1
ATOM 1379 O O . THR A 1 166 ? 20.719 11.860 3.667 1.00 46.59 166 THR A O 1
ATOM 1382 N N . PRO A 1 167 ? 22.094 13.174 4.832 1.00 51.59 167 PRO A N 1
ATOM 1383 C CA . PRO A 1 167 ? 23.144 12.167 4.907 1.00 51.59 167 PRO A CA 1
ATOM 1384 C C . PRO A 1 167 ? 22.850 11.132 5.992 1.00 51.59 167 PRO A C 1
ATOM 1386 O O . PRO A 1 167 ? 22.943 11.440 7.175 1.00 51.59 167 PRO A O 1
ATOM 1389 N N . ILE A 1 168 ? 22.620 9.872 5.612 1.00 41.91 168 ILE A N 1
ATOM 1390 C CA . ILE A 1 168 ? 22.882 8.728 6.501 1.00 41.91 168 ILE A CA 1
ATOM 1391 C C . ILE A 1 168 ? 23.526 7.599 5.687 1.00 41.91 168 ILE A C 1
ATOM 1393 O O . ILE A 1 168 ? 22.831 6.767 5.119 1.00 41.91 168 ILE A O 1
ATOM 1397 N N . ILE A 1 169 ? 24.864 7.644 5.593 1.00 47.06 169 ILE A N 1
ATOM 1398 C CA . ILE A 1 169 ? 25.901 6.575 5.595 1.00 47.06 169 ILE A CA 1
ATOM 1399 C C . ILE A 1 169 ? 25.727 5.315 4.689 1.00 47.06 169 ILE A C 1
ATOM 1401 O O . ILE A 1 169 ? 26.720 4.713 4.283 1.00 47.06 169 ILE A O 1
ATOM 1405 N N . HIS A 1 170 ? 24.533 4.944 4.228 1.00 52.06 170 HIS A N 1
ATOM 1406 C CA . HIS A 1 170 ? 24.260 3.804 3.339 1.00 52.06 170 HIS A CA 1
ATOM 1407 C C . HIS A 1 170 ? 24.233 4.154 1.832 1.00 52.06 170 HIS A C 1
ATOM 1409 O O . HIS A 1 170 ? 24.156 3.254 0.989 1.00 52.06 170 HIS A O 1
ATOM 1415 N N . PHE A 1 171 ? 24.362 5.438 1.468 1.00 48.38 171 PHE A N 1
ATOM 1416 C CA . PHE A 1 171 ? 24.236 5.943 0.089 1.00 48.38 171 PHE A CA 1
ATOM 1417 C C . PHE A 1 171 ? 25.262 5.347 -0.889 1.00 48.38 171 PHE A C 1
ATOM 1419 O O . PHE A 1 171 ? 24.914 4.905 -1.985 1.00 48.38 171 PHE A O 1
ATOM 1426 N N . LYS A 1 172 ? 26.527 5.229 -0.467 1.00 50.12 172 LYS A N 1
ATOM 1427 C CA . LYS A 1 172 ? 27.608 4.684 -1.309 1.00 50.12 172 LYS A CA 1
ATOM 1428 C C . LYS A 1 172 ? 27.358 3.220 -1.694 1.00 50.12 172 LYS A C 1
ATOM 1430 O O . LYS A 1 172 ? 27.752 2.779 -2.772 1.00 50.12 172 LYS A O 1
ATOM 1435 N N . ASN A 1 173 ? 26.663 2.481 -0.828 1.00 50.31 173 ASN A N 1
ATOM 1436 C CA . ASN A 1 173 ? 26.399 1.061 -1.010 1.00 50.31 173 ASN A CA 1
ATOM 1437 C C . ASN A 1 173 ? 25.194 0.818 -1.938 1.00 50.31 173 ASN A C 1
ATOM 1439 O O . ASN A 1 173 ? 25.229 -0.088 -2.764 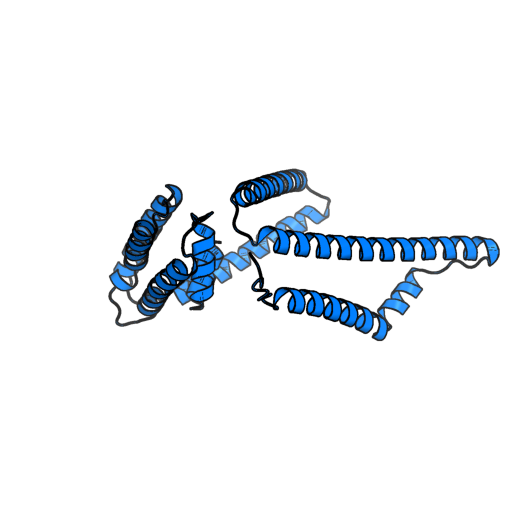1.00 50.31 173 ASN A O 1
ATOM 1443 N N . ILE A 1 174 ? 24.151 1.653 -1.867 1.00 54.22 174 ILE A N 1
ATOM 1444 C CA . ILE A 1 174 ? 22.975 1.551 -2.751 1.00 54.22 174 ILE A CA 1
ATOM 1445 C C . ILE A 1 174 ? 23.312 2.043 -4.164 1.00 54.22 174 ILE A C 1
ATOM 1447 O O . ILE A 1 174 ? 23.039 1.338 -5.135 1.00 54.22 174 ILE A O 1
ATOM 1451 N N . VAL A 1 175 ? 23.989 3.188 -4.291 1.00 50.41 175 VAL A N 1
ATOM 1452 C CA . VAL A 1 175 ? 24.411 3.719 -5.598 1.00 50.41 175 VAL A CA 1
ATOM 1453 C C . VAL A 1 175 ? 25.392 2.770 -6.284 1.00 50.41 175 VAL A C 1
ATOM 1455 O O . VAL A 1 175 ? 25.239 2.489 -7.470 1.00 50.41 175 VAL A O 1
ATOM 1458 N N . GLY A 1 176 ? 26.338 2.185 -5.539 1.00 52.69 176 GLY A N 1
ATOM 1459 C CA . GLY A 1 176 ? 27.246 1.167 -6.074 1.00 52.69 176 GLY A CA 1
ATOM 1460 C C . GLY A 1 176 ? 26.525 -0.098 -6.561 1.00 52.69 176 GLY A C 1
ATOM 1461 O O . GLY A 1 176 ? 26.919 -0.684 -7.570 1.00 52.69 176 GLY A O 1
ATOM 1462 N N . LYS A 1 177 ? 25.439 -0.505 -5.891 1.00 57.31 177 LYS A N 1
ATOM 1463 C CA . LYS A 1 177 ? 24.611 -1.655 -6.290 1.00 57.31 177 LYS A CA 1
ATOM 1464 C C . LYS A 1 177 ? 23.799 -1.361 -7.556 1.00 57.31 177 LYS A C 1
ATOM 1466 O O . LYS A 1 177 ? 23.787 -2.197 -8.456 1.00 57.31 177 LYS A O 1
ATOM 1471 N N . ILE A 1 178 ? 23.193 -0.177 -7.665 1.00 54.59 178 ILE A N 1
ATOM 1472 C CA . ILE A 1 178 ? 22.429 0.236 -8.855 1.00 54.59 178 ILE A CA 1
ATOM 1473 C C . ILE A 1 178 ? 23.362 0.437 -10.053 1.00 54.59 178 ILE A C 1
ATOM 1475 O O . ILE A 1 178 ? 23.111 -0.120 -11.118 1.00 54.59 178 ILE A O 1
ATOM 1479 N N . ALA A 1 179 ? 24.486 1.136 -9.872 1.00 56.69 179 ALA A N 1
ATOM 1480 C CA . ALA A 1 179 ? 25.481 1.330 -10.925 1.00 56.69 179 ALA A CA 1
ATOM 1481 C C . ALA A 1 179 ? 26.027 -0.007 -11.448 1.00 56.69 179 ALA A C 1
ATOM 1483 O O . ALA A 1 179 ? 26.201 -0.177 -12.655 1.00 56.69 179 ALA A O 1
ATOM 1484 N N . TYR A 1 180 ? 26.232 -0.991 -10.564 1.00 63.00 180 TYR A N 1
ATOM 1485 C CA . TYR A 1 180 ? 26.644 -2.332 -10.972 1.00 63.00 180 TYR A CA 1
ATOM 1486 C C . TYR A 1 180 ? 25.575 -3.036 -11.817 1.00 63.00 180 TYR A C 1
ATOM 1488 O O . TYR A 1 180 ? 25.905 -3.551 -12.885 1.00 63.00 180 TYR A O 1
ATOM 1496 N N . VAL A 1 181 ? 24.308 -3.021 -11.388 1.00 64.62 181 VAL A N 1
ATOM 1497 C CA . VAL A 1 181 ? 23.191 -3.619 -12.141 1.00 64.62 181 VAL A CA 1
ATOM 1498 C C . VAL A 1 181 ? 23.049 -2.963 -13.516 1.00 64.62 181 VAL A C 1
ATOM 1500 O O . VAL A 1 181 ? 23.018 -3.667 -14.523 1.00 64.62 181 VAL A O 1
ATOM 1503 N N . THR A 1 182 ? 23.072 -1.632 -13.585 1.00 64.69 182 THR A N 1
ATOM 1504 C CA . THR A 1 182 ? 23.021 -0.889 -14.852 1.00 64.69 182 THR A CA 1
ATOM 1505 C C . THR A 1 182 ? 24.213 -1.224 -15.749 1.00 64.69 182 THR A C 1
ATOM 1507 O O . THR A 1 182 ? 24.036 -1.489 -16.936 1.00 64.69 182 THR A O 1
ATOM 1510 N N . SER A 1 183 ? 25.427 -1.306 -15.190 1.00 64.06 183 SER A N 1
ATOM 1511 C CA . SER A 1 183 ? 26.624 -1.693 -15.950 1.00 64.06 183 SER A CA 1
ATOM 1512 C C . SER A 1 183 ? 26.560 -3.133 -16.471 1.00 64.06 183 SER A C 1
ATOM 1514 O O . SER A 1 183 ? 27.077 -3.421 -17.549 1.00 64.06 183 SER A O 1
ATOM 1516 N N . LEU A 1 184 ? 25.910 -4.040 -15.735 1.00 72.31 184 LEU A N 1
ATOM 1517 C CA . LEU A 1 184 ? 25.725 -5.429 -16.139 1.00 72.31 184 LEU A CA 1
ATOM 1518 C C . LEU A 1 184 ? 24.732 -5.529 -17.300 1.00 72.31 184 LEU A C 1
ATOM 1520 O O . LEU A 1 184 ? 25.023 -6.208 -18.281 1.00 72.31 184 LEU A O 1
ATOM 1524 N N . PHE A 1 185 ? 23.607 -4.812 -17.223 1.00 70.25 185 PHE A N 1
ATOM 1525 C CA . PHE A 1 185 ? 22.646 -4.729 -18.324 1.00 70.25 185 PHE A CA 1
ATOM 1526 C C . PHE A 1 185 ? 23.256 -4.089 -19.571 1.00 70.25 185 PHE A C 1
ATOM 1528 O O . PHE A 1 185 ? 23.074 -4.617 -20.663 1.00 70.25 185 PHE A O 1
ATOM 1535 N N . LEU A 1 186 ? 24.044 -3.020 -19.419 1.00 70.00 186 LEU A N 1
ATOM 1536 C CA . LEU A 1 186 ? 24.774 -2.402 -20.530 1.00 70.00 186 LEU A CA 1
ATOM 1537 C C . LEU A 1 186 ? 25.784 -3.364 -21.164 1.00 70.00 186 LEU A C 1
ATOM 1539 O O . LEU A 1 186 ? 25.847 -3.459 -22.386 1.00 70.00 186 LEU A O 1
ATOM 1543 N N . LYS A 1 187 ? 26.543 -4.122 -20.361 1.00 73.94 187 LYS A N 1
ATOM 1544 C CA . LYS A 1 187 ? 27.486 -5.131 -20.875 1.00 73.94 187 LYS A CA 1
ATOM 1545 C C . LYS A 1 187 ? 26.781 -6.279 -21.594 1.00 73.94 187 LYS A C 1
ATOM 1547 O O . LYS A 1 187 ? 27.257 -6.713 -22.638 1.00 73.94 187 LYS A O 1
ATOM 1552 N N . LEU A 1 188 ? 25.655 -6.757 -21.065 1.00 72.19 188 LEU A N 1
ATOM 1553 C CA . LEU A 1 188 ? 24.840 -7.781 -21.724 1.00 72.19 188 LEU A CA 1
ATOM 1554 C C . LEU A 1 188 ? 24.218 -7.254 -23.020 1.00 72.19 188 LEU A C 1
ATOM 1556 O O . LEU A 1 188 ? 24.249 -7.950 -24.029 1.00 72.19 188 LEU A O 1
ATOM 1560 N N . GLY A 1 189 ? 23.720 -6.016 -23.013 1.00 72.75 189 GLY A N 1
ATOM 1561 C CA . GLY A 1 189 ? 23.208 -5.341 -24.204 1.00 72.75 189 GLY A CA 1
ATOM 1562 C C . GLY A 1 189 ? 24.284 -5.174 -25.275 1.00 72.75 189 GLY A C 1
ATOM 1563 O O . GLY A 1 189 ? 24.038 -5.477 -26.437 1.00 72.75 189 GLY A O 1
ATOM 1564 N N . TYR A 1 190 ? 25.501 -4.787 -24.882 1.00 74.56 190 TYR A N 1
ATOM 1565 C CA . TYR A 1 190 ? 26.646 -4.697 -25.788 1.00 74.56 190 TYR A CA 1
ATOM 1566 C C . TYR A 1 190 ? 27.031 -6.060 -26.373 1.00 74.56 190 TYR A C 1
ATOM 1568 O O . TYR A 1 190 ? 27.257 -6.165 -27.573 1.00 74.56 190 TYR A O 1
ATOM 1576 N N . LEU A 1 191 ? 27.061 -7.120 -25.559 1.00 73.12 191 LEU A N 1
ATOM 1577 C CA . LEU A 1 191 ? 27.336 -8.477 -26.044 1.00 73.12 191 LEU A CA 1
ATOM 1578 C C . LEU A 1 191 ? 26.248 -8.983 -26.998 1.00 73.12 191 LEU A C 1
ATOM 1580 O O . LEU A 1 191 ? 26.573 -9.601 -28.007 1.00 73.12 191 LEU A O 1
ATOM 1584 N N . ALA A 1 192 ? 24.977 -8.694 -26.717 1.00 72.56 192 ALA A N 1
ATOM 1585 C CA . ALA A 1 192 ? 23.872 -9.032 -27.608 1.00 72.56 192 ALA A CA 1
ATOM 1586 C C . ALA A 1 192 ? 23.963 -8.262 -28.935 1.00 72.56 192 ALA A C 1
ATOM 1588 O O . ALA A 1 192 ? 23.828 -8.858 -30.001 1.00 72.56 192 ALA A O 1
ATOM 1589 N N . ALA A 1 193 ? 24.262 -6.962 -28.883 1.00 72.50 193 ALA A N 1
ATOM 1590 C CA . ALA A 1 193 ? 24.468 -6.137 -30.070 1.00 72.50 193 ALA A CA 1
ATOM 1591 C C . ALA A 1 193 ? 25.679 -6.607 -30.891 1.00 72.50 193 ALA A C 1
ATOM 1593 O O . ALA A 1 193 ? 25.594 -6.690 -32.113 1.00 72.50 193 ALA A O 1
ATOM 1594 N N . ALA A 1 194 ? 26.780 -6.979 -30.232 1.00 75.00 194 ALA A N 1
ATOM 1595 C CA . ALA A 1 194 ? 27.952 -7.543 -30.887 1.00 75.00 194 ALA A CA 1
ATOM 1596 C C . ALA A 1 194 ? 27.632 -8.894 -31.541 1.00 75.00 194 ALA A C 1
ATOM 1598 O O . ALA A 1 194 ? 27.995 -9.104 -32.691 1.00 75.00 194 ALA A O 1
ATOM 1599 N N . ALA A 1 195 ? 26.907 -9.787 -30.860 1.00 73.94 195 ALA A N 1
ATOM 1600 C CA . ALA A 1 195 ? 26.493 -11.075 -31.417 1.00 73.94 195 ALA A CA 1
ATOM 1601 C C . ALA A 1 195 ? 25.584 -10.913 -32.647 1.00 73.94 195 ALA A C 1
ATOM 1603 O O . ALA A 1 195 ? 25.775 -11.607 -33.644 1.00 73.94 195 ALA A O 1
ATOM 1604 N N . LEU A 1 196 ? 24.645 -9.962 -32.610 1.00 75.50 196 LEU A N 1
ATOM 1605 C CA . LEU A 1 196 ? 23.816 -9.613 -33.766 1.00 75.50 196 LEU A CA 1
ATOM 1606 C C . LEU A 1 196 ? 24.656 -9.015 -34.901 1.00 75.50 196 LEU A C 1
ATOM 1608 O O . LEU A 1 196 ? 24.493 -9.409 -36.050 1.00 75.50 196 LEU A O 1
ATOM 1612 N N . GLY A 1 197 ? 25.593 -8.119 -34.582 1.00 74.69 197 GLY A N 1
ATOM 1613 C CA . GLY A 1 197 ? 26.510 -7.526 -35.556 1.00 74.69 197 GLY A CA 1
ATOM 1614 C C . GLY A 1 197 ? 27.395 -8.568 -36.241 1.00 74.69 197 GLY A C 1
ATOM 1615 O O . GLY A 1 197 ? 27.477 -8.589 -37.465 1.00 74.69 197 GLY A O 1
ATOM 1616 N N . PHE A 1 198 ? 27.998 -9.483 -35.478 1.00 77.62 198 PHE A N 1
ATOM 1617 C CA . PHE A 1 198 ? 28.765 -10.602 -36.030 1.00 77.62 198 PHE A CA 1
ATOM 1618 C C . PHE A 1 198 ? 27.896 -11.538 -36.864 1.00 77.62 198 PHE A C 1
ATOM 1620 O O . PHE A 1 198 ? 28.351 -12.006 -37.902 1.00 77.62 198 PHE A O 1
ATOM 1627 N N . GLY A 1 199 ? 26.648 -11.767 -36.451 1.00 74.38 199 GLY A N 1
ATOM 1628 C CA . GLY A 1 199 ? 25.673 -12.519 -37.230 1.00 74.38 199 GLY A CA 1
ATOM 1629 C C . GLY A 1 199 ? 25.425 -11.897 -38.604 1.00 74.38 199 GLY A C 1
ATOM 1630 O O . GLY A 1 199 ? 25.591 -12.563 -39.620 1.00 74.38 199 GLY A O 1
ATOM 1631 N N . LEU A 1 200 ? 25.116 -10.601 -38.641 1.00 76.88 200 LEU A N 1
ATOM 1632 C CA . LEU A 1 200 ? 24.871 -9.864 -39.885 1.00 76.88 200 LEU A CA 1
ATOM 1633 C C . LEU A 1 200 ? 26.115 -9.791 -40.781 1.00 76.88 200 LEU A C 1
ATOM 1635 O O . LEU A 1 200 ? 26.003 -9.893 -41.999 1.00 76.88 200 LEU A O 1
ATOM 1639 N N . ILE A 1 201 ? 27.308 -9.646 -40.196 1.00 77.44 201 ILE A N 1
ATOM 1640 C CA . ILE A 1 201 ? 28.571 -9.659 -40.949 1.00 77.44 201 ILE A CA 1
ATOM 1641 C C . ILE A 1 201 ? 28.837 -11.052 -41.527 1.00 77.44 201 ILE A C 1
ATOM 1643 O O . ILE A 1 201 ? 29.217 -11.163 -42.690 1.00 77.44 201 ILE A O 1
ATOM 1647 N N . ALA A 1 202 ? 28.619 -12.115 -40.749 1.00 72.38 202 ALA A N 1
ATOM 1648 C CA . ALA A 1 202 ? 28.775 -13.487 -41.220 1.00 72.38 202 ALA A CA 1
ATOM 1649 C C . ALA A 1 202 ? 27.806 -13.805 -42.368 1.00 72.38 202 ALA A C 1
ATOM 1651 O O . ALA A 1 202 ? 28.209 -14.440 -43.337 1.00 72.38 202 ALA A O 1
ATOM 1652 N N . ASP A 1 203 ? 26.573 -13.304 -42.302 1.00 70.50 203 ASP A N 1
ATOM 1653 C CA . ASP A 1 203 ? 25.566 -13.443 -43.358 1.00 70.50 203 ASP A CA 1
ATOM 1654 C C . ASP A 1 203 ? 25.915 -12.636 -44.619 1.00 70.50 203 ASP A C 1
ATOM 1656 O O . ASP A 1 203 ? 25.869 -13.151 -45.736 1.00 70.50 203 ASP A O 1
ATOM 1660 N N . ALA A 1 204 ? 26.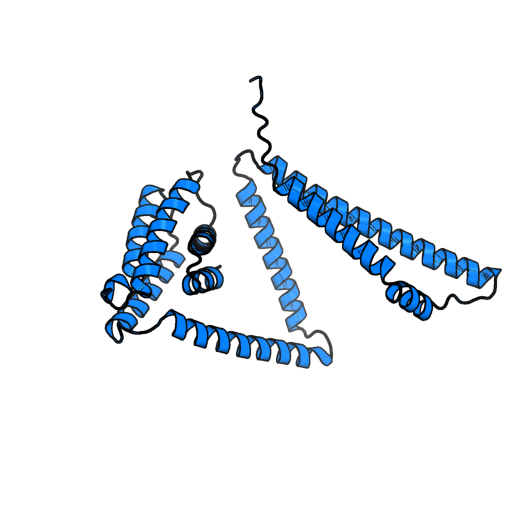396 -11.400 -44.462 1.00 71.06 204 ALA A N 1
ATOM 1661 C CA . ALA A 1 204 ? 26.875 -10.583 -45.579 1.00 71.06 204 ALA A CA 1
ATOM 1662 C C . ALA A 1 204 ? 28.120 -11.180 -46.267 1.00 71.06 204 ALA A C 1
ATOM 1664 O O . ALA A 1 204 ? 28.294 -11.048 -47.479 1.00 71.06 204 ALA A O 1
ATOM 1665 N N . VAL A 1 205 ? 28.998 -11.845 -45.511 1.00 75.31 205 VAL A N 1
ATOM 1666 C CA . VAL A 1 205 ? 30.174 -12.539 -46.056 1.00 75.31 205 VAL A CA 1
ATOM 1667 C C . VAL A 1 205 ? 29.769 -13.858 -46.719 1.00 75.31 205 VAL A C 1
ATOM 1669 O O . VAL A 1 205 ? 30.225 -14.135 -47.828 1.00 75.31 205 VAL A O 1
ATOM 1672 N N . ALA A 1 206 ? 28.884 -14.641 -46.097 1.00 67.56 206 ALA A N 1
ATOM 1673 C CA . ALA A 1 206 ? 28.402 -15.913 -46.635 1.00 67.56 206 ALA A CA 1
ATOM 1674 C C . ALA A 1 206 ? 27.607 -15.729 -47.936 1.00 67.56 206 ALA A C 1
ATOM 1676 O O . ALA A 1 206 ? 27.883 -16.408 -48.924 1.00 67.56 206 ALA A O 1
ATOM 1677 N N . SER A 1 207 ? 26.700 -14.755 -47.986 1.00 69.81 207 SER A N 1
ATOM 1678 C CA . SER A 1 207 ? 25.936 -14.439 -49.200 1.00 69.81 207 SER A CA 1
ATOM 1679 C C . SER A 1 207 ? 26.834 -13.963 -50.346 1.00 69.81 207 SER A C 1
ATOM 1681 O O . SER A 1 207 ? 26.637 -14.356 -51.494 1.00 69.81 207 SER A O 1
ATOM 1683 N N . ARG A 1 208 ? 27.876 -13.173 -50.046 1.00 72.94 208 ARG A N 1
ATOM 1684 C CA . ARG A 1 208 ? 28.764 -12.583 -51.061 1.00 72.94 208 ARG A CA 1
ATOM 1685 C C . ARG A 1 208 ? 29.856 -13.524 -51.576 1.00 72.94 208 ARG A C 1
ATOM 1687 O O . ARG A 1 208 ? 30.294 -13.348 -52.708 1.00 72.94 208 ARG A O 1
ATOM 1694 N N . TRP A 1 209 ? 30.310 -14.483 -50.768 1.00 66.56 209 TRP A N 1
ATOM 1695 C CA . TRP A 1 209 ? 31.388 -15.414 -51.141 1.00 66.56 209 TRP A CA 1
ATOM 1696 C C . TRP A 1 209 ? 30.918 -16.839 -51.439 1.00 66.56 209 TRP A C 1
ATOM 1698 O O . TRP A 1 209 ? 31.545 -17.515 -52.249 1.00 66.56 209 TRP A O 1
ATOM 1708 N N . LEU A 1 210 ? 29.843 -17.308 -50.799 1.00 66.81 210 LEU A N 1
ATOM 1709 C CA . LEU A 1 210 ? 29.366 -18.693 -50.911 1.00 66.81 210 LEU A CA 1
ATOM 1710 C C . LEU A 1 210 ? 28.020 -18.810 -51.643 1.00 66.81 210 LEU A C 1
ATOM 1712 O O . LEU A 1 210 ? 27.590 -19.928 -51.916 1.00 66.81 210 LEU A O 1
ATOM 1716 N N . GLY A 1 211 ? 27.356 -17.691 -51.969 1.00 63.59 211 GLY A N 1
ATOM 1717 C CA . GLY A 1 211 ? 26.062 -17.689 -52.667 1.00 63.59 211 GLY A CA 1
ATOM 1718 C C . GLY A 1 211 ? 24.925 -18.344 -51.872 1.00 63.59 211 GLY A C 1
ATOM 1719 O O . GLY A 1 211 ? 23.921 -18.743 -52.453 1.00 63.59 211 GLY A O 1
ATOM 1720 N N . TYR A 1 212 ? 25.100 -18.484 -50.556 1.00 65.81 212 TYR A N 1
ATOM 1721 C CA . TYR A 1 212 ? 24.138 -19.079 -49.634 1.00 65.81 212 TYR A CA 1
ATOM 1722 C C . TYR A 1 212 ? 23.471 -17.972 -48.815 1.00 65.81 212 TYR A C 1
ATOM 1724 O O . TYR A 1 212 ? 24.162 -17.200 -48.151 1.00 65.81 212 TYR A O 1
ATOM 1732 N N . GLU A 1 213 ? 22.140 -17.911 -48.828 1.00 63.03 213 GLU A N 1
ATOM 1733 C CA . GLU A 1 213 ? 21.373 -17.069 -47.905 1.00 63.03 213 GLU A CA 1
ATOM 1734 C C . GLU A 1 213 ? 21.195 -17.818 -46.580 1.00 63.03 213 GLU A C 1
ATOM 1736 O O . GLU A 1 213 ? 20.689 -18.947 -46.549 1.00 63.03 213 GLU A O 1
ATOM 1741 N N . ILE A 1 214 ? 21.650 -17.225 -45.471 1.00 63.62 214 ILE A N 1
ATOM 1742 C CA . ILE A 1 214 ? 21.462 -17.824 -44.153 1.00 63.62 214 ILE A CA 1
ATOM 1743 C C . ILE A 1 214 ? 20.012 -17.591 -43.743 1.00 63.62 214 ILE A C 1
ATOM 1745 O O . ILE A 1 214 ? 19.593 -16.483 -43.419 1.00 63.62 214 ILE A O 1
ATOM 1749 N N . ASP A 1 215 ? 19.237 -18.669 -43.719 1.00 69.69 215 ASP A N 1
ATOM 1750 C CA . ASP A 1 215 ? 17.833 -18.616 -43.333 1.00 69.69 215 ASP A CA 1
ATOM 1751 C C . ASP A 1 215 ? 17.700 -18.450 -41.804 1.00 69.69 215 ASP A C 1
ATOM 1753 O O . ASP A 1 215 ? 17.599 -19.407 -41.025 1.00 69.69 215 ASP A O 1
ATOM 1757 N N . TRP A 1 216 ? 17.763 -17.193 -41.354 1.00 60.97 216 TRP A N 1
ATOM 1758 C CA . TRP A 1 216 ? 17.709 -16.789 -39.946 1.00 60.97 216 TRP A CA 1
ATOM 1759 C C . TRP A 1 216 ? 16.482 -17.332 -39.218 1.00 60.97 216 TRP A C 1
ATOM 1761 O O . TRP A 1 216 ? 16.568 -17.673 -38.040 1.00 60.97 216 TRP A O 1
ATOM 1771 N N . SER A 1 217 ? 15.360 -17.465 -39.926 1.00 59.38 217 SER A N 1
ATOM 1772 C CA . SER A 1 217 ? 14.101 -17.986 -39.392 1.00 59.38 217 SER A CA 1
ATOM 1773 C C . SER A 1 217 ? 14.243 -19.430 -38.885 1.00 59.38 217 SER A C 1
ATOM 1775 O O . SER A 1 217 ? 13.809 -19.763 -37.777 1.00 59.38 217 SER A O 1
ATOM 1777 N N . ARG A 1 218 ? 14.949 -20.266 -39.655 1.00 60.56 218 ARG A N 1
ATOM 1778 C CA . ARG A 1 218 ? 15.194 -21.681 -39.373 1.00 60.56 218 ARG A CA 1
ATOM 1779 C C . ARG A 1 218 ? 16.252 -21.870 -38.289 1.00 60.56 218 ARG A C 1
ATOM 1781 O O . ARG A 1 218 ? 16.089 -22.726 -37.423 1.00 60.56 218 ARG A O 1
ATOM 1788 N N . ASN A 1 219 ? 17.288 -21.030 -38.285 1.00 61.84 219 ASN A N 1
ATOM 1789 C CA . ASN A 1 219 ? 18.337 -21.043 -37.261 1.00 61.84 219 ASN A CA 1
ATOM 1790 C C . ASN A 1 219 ? 17.841 -20.544 -35.898 1.00 61.84 219 ASN A C 1
ATOM 1792 O O . ASN A 1 219 ? 18.205 -21.122 -34.874 1.00 61.84 219 ASN A O 1
ATOM 1796 N N . LEU A 1 220 ? 16.967 -19.531 -35.858 1.00 59.56 220 LEU A N 1
ATOM 1797 C CA . LEU A 1 220 ? 16.355 -19.068 -34.609 1.00 59.56 220 LEU A CA 1
ATOM 1798 C C . LEU A 1 220 ? 15.397 -20.121 -34.035 1.00 59.56 220 LEU A C 1
ATOM 1800 O O . LEU A 1 220 ? 15.377 -20.342 -32.824 1.00 59.56 220 LEU A O 1
ATOM 1804 N N . GLN A 1 221 ? 14.639 -20.812 -34.896 1.00 58.06 221 GLN A N 1
ATOM 1805 C CA . GLN A 1 221 ? 13.823 -21.961 -34.492 1.00 58.06 221 GLN A CA 1
ATOM 1806 C C . GLN A 1 221 ? 14.690 -23.110 -33.969 1.00 58.06 221 GLN A C 1
ATOM 1808 O O . GLN A 1 221 ? 14.400 -23.649 -32.907 1.00 58.06 221 GLN A O 1
ATOM 1813 N N . TRP A 1 222 ? 15.801 -23.444 -34.626 1.00 56.62 222 TRP A N 1
ATOM 1814 C CA . TRP A 1 222 ? 16.746 -24.447 -34.119 1.00 56.62 222 TRP A CA 1
ATOM 1815 C C . TRP A 1 222 ? 17.355 -24.052 -32.766 1.00 56.62 222 TRP A C 1
ATOM 1817 O O . TRP A 1 222 ? 17.346 -24.850 -31.829 1.00 56.62 222 TRP A O 1
ATOM 1827 N N . ALA A 1 223 ? 17.800 -22.802 -32.617 1.00 56.91 223 ALA A N 1
ATOM 1828 C CA . ALA A 1 223 ? 18.371 -22.280 -31.375 1.00 56.91 223 ALA A CA 1
ATOM 1829 C C . ALA A 1 223 ? 17.357 -22.242 -30.216 1.00 56.91 223 ALA A C 1
ATOM 1831 O O . ALA A 1 223 ? 17.727 -22.453 -29.063 1.00 56.91 223 ALA A O 1
ATOM 1832 N N . THR A 1 224 ? 16.074 -22.010 -30.511 1.00 55.59 224 THR A N 1
ATOM 1833 C CA . THR A 1 224 ? 14.993 -22.025 -29.509 1.00 55.59 224 THR A CA 1
ATOM 1834 C C . THR A 1 224 ? 14.459 -23.426 -29.208 1.00 55.59 224 THR A C 1
ATOM 1836 O O . THR A 1 224 ? 13.925 -23.633 -28.121 1.00 55.59 224 THR A O 1
ATOM 1839 N N . THR A 1 225 ? 14.641 -24.394 -30.113 1.00 54.19 225 THR A N 1
ATOM 1840 C CA . THR A 1 225 ? 14.240 -25.802 -29.917 1.00 54.19 225 THR A CA 1
ATOM 1841 C C . THR A 1 225 ? 15.266 -26.583 -29.088 1.00 54.19 225 THR A C 1
ATOM 1843 O O . THR A 1 225 ? 14.920 -27.533 -28.386 1.00 54.19 225 THR A O 1
ATOM 1846 N N . PHE A 1 226 ? 16.537 -26.170 -29.102 1.00 57.84 226 PHE A N 1
ATOM 1847 C CA . PHE A 1 226 ? 17.569 -26.770 -28.263 1.00 57.84 226 PHE A CA 1
ATOM 1848 C C . PHE A 1 226 ? 17.405 -26.351 -26.793 1.00 57.84 226 PHE A C 1
ATOM 1850 O O . PHE A 1 226 ? 17.884 -25.306 -26.350 1.00 57.84 226 PHE A O 1
ATOM 1857 N N . GLY A 1 227 ? 16.762 -27.219 -26.005 1.00 55.28 227 GLY A N 1
ATOM 1858 C CA . GLY A 1 227 ? 16.494 -26.998 -24.579 1.00 55.28 227 GLY A CA 1
ATOM 1859 C C . GLY A 1 227 ? 17.733 -26.683 -23.731 1.00 55.28 227 GLY A C 1
ATOM 1860 O O . GLY A 1 227 ? 17.608 -26.012 -22.712 1.00 55.28 227 GLY A O 1
ATOM 1861 N N . TRP A 1 228 ? 18.942 -27.071 -24.156 1.00 57.97 228 TRP A N 1
ATOM 1862 C CA . TRP A 1 228 ? 20.180 -26.713 -23.452 1.00 57.97 228 TRP A CA 1
ATOM 1863 C C . TRP A 1 228 ? 20.519 -25.221 -23.553 1.00 57.97 228 TRP A C 1
ATOM 1865 O O . TRP A 1 228 ? 21.085 -24.684 -22.607 1.00 57.97 228 TRP A O 1
ATOM 1875 N N . LEU A 1 229 ? 20.146 -24.531 -24.639 1.00 61.31 229 LEU A N 1
ATOM 1876 C CA . LEU A 1 229 ? 20.378 -23.091 -24.786 1.00 61.31 229 LEU A CA 1
ATOM 1877 C C . LEU A 1 229 ? 19.412 -22.301 -23.896 1.00 61.31 229 LEU A C 1
ATOM 1879 O O . LEU A 1 229 ? 19.822 -21.376 -23.199 1.00 61.31 229 LEU A O 1
ATOM 1883 N N . GLN A 1 230 ? 18.142 -22.719 -23.840 1.00 58.88 230 GLN A N 1
ATOM 1884 C CA . GLN A 1 230 ? 17.172 -22.181 -22.882 1.00 58.88 230 GLN A CA 1
ATOM 1885 C C . GLN A 1 230 ? 17.606 -22.457 -21.439 1.00 58.88 230 GLN A C 1
ATOM 1887 O O . GLN A 1 230 ? 17.571 -21.548 -20.615 1.00 58.88 230 GLN A O 1
ATOM 1892 N N . LEU A 1 231 ? 18.092 -23.666 -21.137 1.00 64.50 231 LEU A N 1
ATOM 1893 C CA . LEU A 1 231 ? 18.650 -24.005 -19.827 1.00 64.50 231 LEU A CA 1
ATOM 1894 C C . LEU A 1 231 ? 19.908 -23.196 -19.510 1.00 64.50 231 LEU A C 1
ATOM 1896 O O . LEU A 1 231 ? 20.057 -22.768 -18.374 1.00 64.50 231 LEU A O 1
ATOM 1900 N N . ALA A 1 232 ? 20.780 -22.927 -20.483 1.00 67.38 232 ALA A N 1
ATOM 1901 C CA . ALA A 1 232 ? 21.965 -22.097 -20.295 1.00 67.38 232 ALA A CA 1
ATOM 1902 C C . ALA A 1 232 ? 21.592 -20.631 -20.049 1.00 67.38 232 ALA A C 1
ATOM 1904 O O . ALA A 1 232 ? 22.170 -19.998 -19.168 1.00 67.38 232 ALA A O 1
ATOM 1905 N N . ILE A 1 233 ? 20.590 -20.096 -20.752 1.00 69.75 233 ILE A N 1
ATOM 1906 C CA . ILE A 1 233 ? 20.064 -18.742 -20.526 1.00 69.75 233 ILE A CA 1
ATOM 1907 C C . ILE A 1 233 ? 19.401 -18.658 -19.149 1.00 69.75 233 ILE A C 1
ATOM 1909 O O . ILE A 1 233 ? 19.720 -17.759 -18.375 1.00 69.75 233 ILE A O 1
ATOM 1913 N N . ILE A 1 234 ? 18.543 -19.617 -18.799 1.00 70.19 234 ILE A N 1
ATOM 1914 C CA . ILE A 1 234 ? 17.881 -19.688 -17.490 1.00 70.19 234 ILE A CA 1
ATOM 1915 C C . ILE A 1 234 ? 18.912 -19.859 -16.371 1.00 70.19 234 ILE A C 1
ATOM 1917 O O . ILE A 1 234 ? 18.825 -19.164 -15.364 1.00 70.19 234 ILE A O 1
ATOM 1921 N N . ALA A 1 235 ? 19.921 -20.717 -16.543 1.00 68.50 235 ALA A N 1
ATOM 1922 C CA . ALA A 1 235 ? 21.015 -20.898 -15.592 1.00 68.50 235 ALA A CA 1
ATOM 1923 C C . ALA A 1 235 ? 21.854 -19.624 -15.453 1.00 68.50 235 ALA A C 1
ATOM 1925 O O . ALA A 1 235 ? 22.188 -19.235 -14.339 1.00 68.50 235 ALA A O 1
ATOM 1926 N N . THR A 1 236 ? 22.141 -18.931 -16.555 1.00 72.12 236 THR A N 1
ATOM 1927 C CA . THR A 1 236 ? 22.860 -17.650 -16.535 1.00 72.12 236 THR A CA 1
ATOM 1928 C C . THR A 1 236 ? 22.052 -16.588 -15.792 1.00 72.12 236 THR A C 1
ATOM 1930 O O . THR A 1 236 ? 22.582 -15.920 -14.906 1.00 72.12 236 THR A O 1
ATOM 1933 N N . ILE A 1 237 ? 20.750 -16.483 -16.073 1.00 69.94 237 ILE A N 1
ATOM 1934 C CA . ILE A 1 237 ? 19.822 -15.590 -15.371 1.00 69.94 237 ILE A CA 1
ATOM 1935 C C . ILE A 1 237 ? 19.752 -15.953 -13.883 1.00 69.94 237 ILE A C 1
ATOM 1937 O O . ILE A 1 237 ? 19.868 -15.070 -13.041 1.00 69.94 237 ILE A O 1
ATOM 1941 N N . LEU A 1 238 ? 19.643 -17.237 -13.534 1.00 66.94 238 LEU A N 1
ATOM 1942 C CA . LEU A 1 238 ? 19.627 -17.713 -12.149 1.00 66.94 238 LEU A CA 1
ATOM 1943 C C . LEU A 1 238 ? 20.940 -17.432 -11.421 1.00 66.94 238 LEU A C 1
ATOM 1945 O O . LEU A 1 238 ? 20.906 -17.030 -10.264 1.00 66.94 238 LEU A O 1
ATOM 1949 N N . VAL A 1 239 ? 22.093 -17.600 -12.070 1.00 71.94 239 VAL A N 1
ATOM 1950 C CA . VAL A 1 239 ? 23.405 -17.273 -11.495 1.00 71.94 239 VAL A CA 1
ATOM 1951 C C . VAL A 1 239 ? 23.533 -15.768 -11.284 1.00 71.94 239 VAL A C 1
ATOM 1953 O O . VAL A 1 239 ? 24.013 -15.348 -10.233 1.00 71.94 239 VAL A O 1
ATOM 1956 N N . ILE A 1 240 ? 23.061 -14.950 -12.225 1.00 66.94 240 ILE A N 1
ATOM 1957 C CA . ILE A 1 240 ? 23.035 -13.489 -12.091 1.00 66.94 240 ILE A CA 1
ATOM 1958 C C . ILE A 1 240 ? 22.111 -13.075 -10.942 1.00 66.94 240 ILE A C 1
ATOM 1960 O O . ILE A 1 240 ? 22.549 -12.346 -10.055 1.00 66.94 240 ILE A O 1
ATOM 1964 N N . ILE A 1 241 ? 20.879 -13.588 -10.898 1.00 63.53 241 ILE A N 1
ATOM 1965 C CA . ILE A 1 241 ? 19.917 -13.319 -9.822 1.00 63.53 241 ILE A CA 1
ATOM 1966 C C . ILE A 1 241 ? 20.492 -13.774 -8.483 1.00 63.53 241 ILE A C 1
ATOM 1968 O O . ILE A 1 241 ? 20.518 -12.992 -7.541 1.00 63.53 241 ILE A O 1
ATOM 1972 N N . ARG A 1 242 ? 21.028 -14.995 -8.391 1.00 58.78 242 ARG A N 1
ATOM 1973 C CA . ARG A 1 242 ? 21.649 -15.523 -7.171 1.00 58.78 242 ARG A CA 1
ATOM 1974 C C . ARG A 1 242 ? 22.826 -14.660 -6.729 1.00 58.78 242 ARG A C 1
ATOM 1976 O O . ARG A 1 242 ? 22.952 -14.377 -5.544 1.00 58.78 242 ARG A O 1
ATOM 1983 N N . ARG A 1 243 ? 23.675 -14.211 -7.653 1.00 60.47 243 ARG A N 1
ATOM 1984 C CA . ARG A 1 243 ? 24.822 -13.347 -7.344 1.00 60.47 243 ARG A CA 1
ATOM 1985 C C . ARG A 1 243 ? 24.377 -11.960 -6.882 1.00 60.47 243 ARG A C 1
ATOM 1987 O O . ARG A 1 243 ? 24.993 -11.411 -5.975 1.00 60.47 243 ARG A O 1
ATOM 1994 N N . ILE A 1 244 ? 23.298 -11.425 -7.452 1.00 59.41 244 ILE A N 1
ATOM 1995 C CA . ILE A 1 244 ? 22.670 -10.170 -7.022 1.00 59.41 244 ILE A CA 1
ATOM 1996 C C . ILE A 1 244 ? 22.050 -10.336 -5.627 1.00 59.41 244 ILE A C 1
ATOM 1998 O O . ILE A 1 244 ? 22.338 -9.535 -4.744 1.00 59.41 244 ILE A O 1
ATOM 2002 N N . VAL A 1 245 ? 21.281 -11.402 -5.394 1.00 57.12 245 VAL A N 1
ATOM 2003 C CA . VAL A 1 245 ? 20.612 -11.702 -4.117 1.00 57.12 245 VAL A CA 1
ATOM 2004 C C . VAL A 1 245 ? 21.619 -11.960 -2.998 1.00 57.12 245 VAL A C 1
ATOM 2006 O O . VAL A 1 245 ? 21.495 -11.356 -1.941 1.00 57.12 245 VAL A O 1
ATOM 2009 N N . ILE A 1 246 ? 22.659 -12.767 -3.228 1.00 56.41 246 ILE A N 1
ATOM 2010 C CA . ILE A 1 246 ? 23.700 -13.049 -2.222 1.00 56.41 246 ILE A CA 1
ATOM 2011 C C . ILE A 1 246 ? 24.475 -11.778 -1.860 1.00 56.41 246 ILE A C 1
ATOM 2013 O O . ILE A 1 246 ? 24.786 -11.547 -0.695 1.00 56.41 246 ILE A O 1
ATOM 2017 N N . ARG A 1 247 ? 24.761 -10.909 -2.837 1.00 56.25 247 ARG A N 1
ATOM 2018 C CA . ARG A 1 247 ? 25.426 -9.627 -2.558 1.00 56.25 247 ARG A CA 1
ATOM 2019 C C . ARG A 1 247 ? 24.488 -8.584 -1.936 1.00 56.25 247 ARG A C 1
ATOM 2021 O O . ARG A 1 247 ? 24.958 -7.612 -1.350 1.00 56.25 247 ARG A O 1
ATOM 2028 N N . LEU A 1 248 ? 23.175 -8.759 -2.077 1.00 51.84 248 LEU A N 1
ATOM 2029 C CA . LEU A 1 248 ? 22.156 -7.978 -1.373 1.00 51.84 248 LEU A CA 1
ATOM 2030 C C . LEU A 1 248 ? 21.939 -8.481 0.063 1.00 51.84 248 LEU A C 1
ATOM 2032 O O . LEU A 1 248 ? 21.609 -7.661 0.913 1.00 51.84 248 LEU A O 1
ATOM 2036 N N . SER A 1 249 ? 22.150 -9.776 0.335 1.00 45.34 249 SER A N 1
ATOM 2037 C CA . SER A 1 249 ? 21.867 -10.428 1.622 1.00 45.34 249 SER A CA 1
ATOM 2038 C C . SER A 1 249 ? 23.051 -10.513 2.588 1.00 45.34 249 SER A C 1
ATOM 2040 O O . SER A 1 249 ? 22.873 -11.011 3.694 1.00 45.34 249 SER A O 1
ATOM 2042 N N . LEU A 1 250 ? 24.252 -10.085 2.194 1.00 47.47 250 LEU A N 1
ATOM 2043 C CA . LEU A 1 250 ? 25.401 -9.975 3.098 1.00 47.47 250 LEU A CA 1
ATOM 2044 C C . LEU A 1 250 ? 25.364 -8.605 3.804 1.00 47.47 250 LEU A C 1
ATOM 2046 O O . LEU A 1 250 ? 25.590 -7.587 3.142 1.00 47.47 250 LEU A O 1
ATOM 2050 N N . PRO A 1 251 ? 25.078 -8.538 5.119 1.00 42.09 251 PRO A N 1
ATOM 2051 C CA . PRO A 1 251 ? 25.355 -7.345 5.901 1.00 42.09 251 PRO A CA 1
ATOM 2052 C C . PRO A 1 251 ? 26.875 -7.246 6.083 1.00 42.09 251 PRO A C 1
ATOM 2054 O O . PRO A 1 251 ? 27.483 -8.074 6.756 1.00 42.09 251 PRO A O 1
ATOM 2057 N N . ASP A 1 252 ? 27.506 -6.251 5.455 1.00 45.78 252 ASP A N 1
ATOM 2058 C CA . ASP A 1 252 ? 28.928 -5.964 5.668 1.00 45.78 252 ASP A CA 1
ATOM 2059 C C . ASP A 1 252 ? 29.110 -5.330 7.058 1.00 45.78 252 ASP A C 1
ATOM 2061 O O . ASP A 1 252 ? 29.153 -4.110 7.215 1.00 45.78 252 ASP A O 1
ATOM 2065 N N . THR A 1 253 ? 29.249 -6.167 8.087 1.00 43.12 253 THR A N 1
ATOM 2066 C CA . THR A 1 253 ? 29.927 -5.801 9.335 1.00 43.12 253 THR A CA 1
ATOM 2067 C C . THR A 1 253 ? 31.421 -5.683 9.056 1.00 43.12 253 THR A C 1
ATOM 2069 O O . THR A 1 253 ? 32.217 -6.543 9.424 1.00 43.12 253 THR A O 1
ATOM 2072 N N . ARG A 1 254 ? 31.823 -4.603 8.387 1.00 38.62 254 ARG A N 1
ATOM 2073 C CA . ARG A 1 254 ? 33.166 -4.053 8.560 1.00 38.62 254 ARG A CA 1
ATOM 2074 C C . ARG A 1 254 ? 33.050 -2.899 9.540 1.00 38.62 254 ARG A C 1
ATOM 2076 O O . ARG A 1 254 ? 32.935 -1.742 9.152 1.00 38.62 254 ARG A O 1
ATOM 2083 N N . LEU A 1 255 ? 33.037 -3.255 10.823 1.00 40.78 255 LEU A N 1
ATOM 2084 C CA . LEU A 1 255 ? 33.542 -2.365 11.859 1.00 40.78 255 LEU A CA 1
ATOM 2085 C C . LEU A 1 255 ? 34.971 -2.005 11.443 1.00 40.78 255 LEU A C 1
ATOM 2087 O O . LEU A 1 255 ? 35.797 -2.900 11.271 1.00 40.78 255 LEU A O 1
ATOM 2091 N N . ASN A 1 256 ? 35.226 -0.721 11.211 1.00 34.91 256 ASN A N 1
ATOM 2092 C CA . ASN A 1 256 ? 36.583 -0.202 11.105 1.00 34.91 256 ASN A CA 1
ATOM 2093 C C . ASN A 1 256 ? 37.309 -0.540 12.417 1.00 34.91 256 ASN A C 1
ATOM 2095 O O . ASN A 1 256 ? 36.861 -0.081 13.471 1.00 34.91 256 ASN A O 1
ATOM 2099 N N . PRO A 1 257 ? 38.420 -1.292 12.405 1.00 44.88 257 PRO A N 1
ATOM 2100 C CA . PRO A 1 257 ? 39.479 -0.983 13.336 1.00 44.88 257 PRO A CA 1
ATOM 2101 C C . PRO A 1 257 ? 40.120 0.309 12.815 1.00 44.88 257 PRO A C 1
ATOM 2103 O O . PRO A 1 257 ? 40.545 0.372 11.666 1.00 44.88 257 PRO A O 1
ATOM 2106 N N . GLU A 1 258 ? 40.166 1.321 13.670 1.00 41.47 258 GLU A N 1
ATOM 2107 C CA . GLU A 1 258 ? 40.793 2.633 13.465 1.00 41.47 258 GLU A CA 1
ATOM 2108 C C . GLU A 1 258 ? 39.897 3.774 12.948 1.00 41.47 258 GLU A C 1
ATOM 2110 O O . GLU A 1 258 ? 39.460 3.816 11.796 1.00 41.47 258 GLU A O 1
ATOM 2115 N N . ARG A 1 259 ? 39.804 4.761 13.854 1.00 36.06 259 ARG A N 1
ATOM 2116 C CA . ARG A 1 259 ? 39.286 6.135 13.771 1.00 36.06 259 ARG A CA 1
ATOM 2117 C C . ARG A 1 259 ? 37.795 6.323 13.996 1.00 36.06 259 ARG A C 1
ATOM 2119 O O . ARG A 1 259 ? 36.997 6.081 13.067 1.00 36.06 259 ARG A O 1
#